Protein AF-A0A8C4VZ67-F1 (afdb_monomer)

Sequence (320 aa):
MPLKQSYLCQMRETVAPNGGLTMVYVLFTTSDLYNWKQQNPLFSEDPTPLTAVFETLITAHNPTWGDMRILLNTLLTAEERRLVLSRAHEWLAESVADPAEVAARLPESPPDWPHDEAGRILHGRYATAIVQGMKHCIRKTPNWAKLYNIRQEKNENPAAFYERLCNTCRRYIDLDPEDSNGKRVLILLFIGQSYEDIRKKLQKLEGASGKNIEELLEIAMKVYDRRDDEERKKGARVLAMALREGYEERGAKTKGWPGPPGKGRGPRLGRNQCAICKEEGHWKNECPRRRAMGEEHKYRTPPLPVLYNSAGPSGEGSSL

Secondary structure (DSSP, 8-state):
--------SEEEEEE-TTS-EEEEEEPPPHHHHHHHHHHS--TTT-SHHHHHHHHHHHHHH---HHHHHHHHHHHS-HHHHHHHHHHHHHHHHTT---HHHHHHHS-SSPP---SSHHHHHHHHHHHHHHHHHHHTT------HHHHHT----TT--HHHHHHHHHHHHHHHSS--TTSHHHHHHHHHHHHHHS-HHHHHHHHTSTTGGGS-HHHHHHHHHHHHHHHHHHHHHHHHHHHHHHHHHHHHHHHTT-S-PPPPS----PPPPPTTB-TTT--BSS-GGG-GGGGGGSSTTS--PPPPPPP-------------

Organism: NCBI:txid1825980

pLDDT: mean 78.48, std 19.81, range [28.91, 98.25]

Radius of gyration: 44.84 Å; Cα contacts (8 Å, |Δi|>4): 281; chains: 1; bounding box: 78×75×136 Å

Mean predicted aligned error: 18.86 Å

Solvent-accessible surface area (backbone atoms only — not comparable to full-atom values): 19443 Å² total; per-residue (Å²): 132,85,78,82,80,77,82,67,39,27,62,39,84,40,78,38,100,86,74,45,82,37,79,43,74,50,72,82,51,70,65,57,56,51,48,57,45,70,77,39,73,57,56,90,81,45,43,61,65,62,45,51,50,52,54,50,45,45,76,75,39,57,36,33,65,52,32,53,50,51,49,43,65,70,64,36,54,74,67,56,40,52,46,22,53,54,30,18,49,52,63,42,51,76,80,39,87,50,66,69,58,45,44,70,52,59,59,91,60,92,75,92,68,56,99,49,73,71,22,50,53,53,24,47,50,32,52,48,37,47,52,49,1,44,68,59,50,76,62,66,70,58,44,59,65,68,61,72,68,53,63,41,50,92,89,52,53,57,66,62,46,49,50,51,53,46,53,43,31,64,73,35,32,88,44,55,62,86,41,77,66,28,39,50,53,50,45,50,45,48,43,72,29,36,36,71,70,43,20,57,55,45,71,68,41,86,64,49,81,76,53,60,66,68,64,51,46,55,54,35,40,57,49,51,52,55,48,54,52,52,51,50,52,49,51,52,50,53,52,52,47,53,52,50,50,56,47,46,63,61,55,76,73,53,92,72,78,85,70,83,93,82,78,76,86,68,84,82,73,56,100,53,33,12,84,78,83,61,49,72,85,48,49,58,92,70,42,86,72,60,70,76,76,70,71,84,83,80,80,78,84,79,84,82,84,89,81,86,82,91,82,88,85,88,85,84,90,84,91,134

Nearest PDB structures (foldseek):
  6hww-assembly1_A  TM=6.510E-01  e=1.170E-15  Murine leukemia virus
  6hwx-assembly1_A  TM=5.210E-01  e=2.717E-16  Murine leukemia virus
  3bp9-assembly3_N  TM=8.778E-01  e=5.843E-08  Murine leukemia virus
  6gza-assembly1_A  TM=9.461E-01  e=5.451E-06  Murine leukemia virus
  6gza-assembly1_B  TM=9.418E-01  e=1.131E-05  Murine leukemia virus

Foldseek 3Di:
DDDPPPQAFFWDWDQDPVRDTDTDGDDDDPVNLVVLQVVDDACLQPVPSLLVVLVVCCVPTLIAPNHVVCSLPRNHDPVLSVQLLVQLLVVCVVPDVDSVVSCQLAPPDDDPADPDPRSSVSSSSNSVSSSSSSVRSPPLPQPVVQLLPQAADLLHQLVNSLVVSQVSCVNRNPDHCPDPVVQLVSQVSSLVRYDDQLVVQLVPDVCSSVDGVVVSSVSSNVSSVVVVVVVVVVVVVVVVVVVVVVVVVVVVPDPDDDDDPDDDDPDDQPPAAEPPPRDGDDYVVPDPCNVVPPPPPPDDDDDDDDDDDDDDDDDDDDDD

Structure (mmCIF, N/CA/C/O backbone):
data_AF-A0A8C4VZ67-F1
#
_entry.id   AF-A0A8C4VZ67-F1
#
loop_
_atom_site.group_PDB
_atom_site.id
_atom_site.type_symbol
_atom_site.label_atom_id
_atom_site.label_alt_id
_atom_site.label_comp_id
_atom_site.label_asym_id
_atom_site.label_entity_id
_atom_site.label_seq_id
_atom_site.pdbx_PDB_ins_code
_atom_site.Cartn_x
_atom_site.Cartn_y
_atom_site.Cartn_z
_atom_site.occupancy
_atom_site.B_iso_or_equiv
_atom_site.auth_seq_id
_atom_site.auth_comp_id
_atom_site.auth_asym_id
_atom_site.auth_atom_id
_atom_site.pdbx_PDB_model_num
ATOM 1 N N . MET A 1 1 ? 3.638 -8.681 -49.106 1.00 35.44 1 MET A N 1
ATOM 2 C CA . MET A 1 1 ? 4.575 -8.093 -48.126 1.00 35.44 1 MET A CA 1
ATOM 3 C C . MET A 1 1 ? 4.725 -9.082 -46.985 1.00 35.44 1 MET A C 1
ATOM 5 O O . MET A 1 1 ? 3.696 -9.445 -46.427 1.00 35.44 1 MET A O 1
ATOM 9 N N . PRO A 1 2 ? 5.926 -9.601 -46.690 1.00 31.53 2 PRO A N 1
ATOM 10 C CA . PRO A 1 2 ? 6.087 -10.518 -45.572 1.00 31.53 2 PRO A CA 1
ATOM 11 C C . PRO A 1 2 ? 5.932 -9.735 -44.264 1.00 31.53 2 PRO A C 1
ATOM 13 O O . PRO A 1 2 ? 6.550 -8.686 -44.083 1.00 31.53 2 PRO A O 1
ATOM 16 N N . LEU A 1 3 ? 5.061 -10.228 -43.383 1.00 28.91 3 LEU A N 1
ATOM 17 C CA . LEU A 1 3 ? 4.931 -9.758 -42.007 1.00 28.91 3 LEU A CA 1
ATOM 18 C C . LEU A 1 3 ? 6.317 -9.842 -41.356 1.00 28.91 3 LEU A C 1
ATOM 20 O O . LEU A 1 3 ? 6.872 -10.934 -41.246 1.00 28.91 3 LEU A O 1
ATOM 24 N N . LYS A 1 4 ? 6.892 -8.700 -40.953 1.00 33.31 4 LYS A N 1
ATOM 25 C CA . LYS A 1 4 ? 8.058 -8.682 -40.062 1.00 33.31 4 LYS A CA 1
ATOM 26 C C . LYS A 1 4 ? 7.641 -9.412 -38.789 1.00 33.31 4 LYS A C 1
ATOM 28 O O . LYS A 1 4 ? 6.839 -8.899 -38.015 1.00 33.31 4 LYS A O 1
ATOM 33 N N . GLN A 1 5 ? 8.132 -10.631 -38.631 1.00 35.09 5 GLN A N 1
ATOM 34 C CA . GLN A 1 5 ? 7.889 -11.464 -37.469 1.00 35.09 5 GLN A CA 1
ATOM 35 C C . GLN A 1 5 ? 8.600 -10.794 -36.291 1.00 35.09 5 GLN A C 1
ATOM 37 O O . GLN A 1 5 ? 9.820 -10.830 -36.183 1.00 35.09 5 GLN A O 1
ATOM 42 N N . SER A 1 6 ? 7.844 -10.065 -35.476 1.00 39.69 6 SER A N 1
ATOM 43 C CA . SER A 1 6 ? 8.340 -9.463 -34.243 1.00 39.69 6 SER A CA 1
ATOM 44 C C . SER A 1 6 ? 8.673 -10.587 -33.268 1.00 39.69 6 SER A C 1
ATOM 46 O O . SER A 1 6 ? 7.779 -11.306 -32.824 1.00 39.69 6 SER A O 1
ATOM 48 N N . TYR A 1 7 ? 9.960 -10.763 -32.985 1.00 38.38 7 TYR A N 1
ATOM 49 C CA . TYR A 1 7 ? 10.475 -11.750 -32.042 1.00 38.38 7 TYR A CA 1
ATOM 50 C C . TYR A 1 7 ? 10.215 -11.245 -30.604 1.00 38.38 7 TYR A C 1
ATOM 52 O O . TYR A 1 7 ? 10.596 -10.134 -30.249 1.00 38.38 7 TYR A O 1
ATOM 60 N N . LEU A 1 8 ? 9.486 -12.026 -29.799 1.00 50.53 8 LEU A N 1
ATOM 61 C CA . LEU A 1 8 ? 8.840 -11.652 -28.523 1.00 50.53 8 LEU A CA 1
ATOM 62 C C . LEU A 1 8 ? 9.273 -12.538 -27.316 1.00 50.53 8 LEU A C 1
ATOM 64 O O . LEU A 1 8 ? 8.422 -13.309 -26.881 1.00 50.53 8 LEU A O 1
ATOM 68 N N . CYS A 1 9 ? 10.543 -12.629 -26.874 1.00 51.31 9 CYS A N 1
ATOM 69 C CA . CYS A 1 9 ? 10.930 -13.495 -25.728 1.00 51.31 9 CYS A CA 1
ATOM 70 C C . CYS A 1 9 ? 12.399 -13.532 -25.232 1.00 51.31 9 CYS A C 1
ATOM 72 O O . CYS A 1 9 ? 13.321 -13.195 -25.971 1.00 51.31 9 CYS A O 1
ATOM 74 N N . GLN A 1 10 ? 12.564 -14.069 -24.000 1.00 53.75 10 GLN A N 1
ATOM 75 C CA . GLN A 1 10 ? 13.756 -14.472 -23.238 1.00 53.75 10 GLN A CA 1
ATOM 76 C C . GLN A 1 10 ? 14.865 -15.047 -24.112 1.00 53.75 10 GLN A C 1
ATOM 78 O O . GLN A 1 10 ? 14.668 -16.054 -24.795 1.00 53.75 10 GLN A O 1
ATOM 83 N N . MET A 1 11 ? 16.064 -14.489 -23.983 1.00 57.78 11 MET A N 1
ATOM 84 C CA . MET A 1 11 ? 17.269 -15.064 -24.565 1.00 57.78 11 MET A CA 1
ATOM 85 C C . MET A 1 11 ? 17.938 -16.014 -23.564 1.00 57.78 11 MET A C 1
ATOM 87 O O . MET A 1 11 ? 18.263 -15.615 -22.449 1.00 57.78 11 MET A O 1
ATOM 91 N N . ARG A 1 12 ? 18.179 -17.265 -23.965 1.00 62.66 12 ARG A N 1
ATOM 92 C CA . ARG A 1 12 ? 18.964 -18.252 -23.208 1.00 62.66 12 ARG A CA 1
ATOM 93 C C . ARG A 1 12 ? 20.186 -18.679 -24.003 1.00 62.66 12 ARG A C 1
ATOM 95 O O . ARG A 1 12 ? 20.072 -18.959 -25.190 1.00 62.66 12 ARG A O 1
ATOM 102 N N . GLU A 1 13 ? 21.333 -18.789 -23.347 1.00 66.69 13 GLU A N 1
ATOM 103 C CA . GLU A 1 13 ? 22.516 -19.400 -23.955 1.00 66.69 13 GLU A CA 1
ATOM 104 C C . GLU A 1 13 ? 22.338 -20.917 -24.058 1.00 66.69 13 GLU A C 1
ATOM 106 O O . GLU A 1 13 ? 21.946 -21.590 -23.103 1.00 66.69 13 GLU A O 1
ATOM 111 N N . THR A 1 14 ? 22.619 -21.460 -25.236 1.00 64.88 14 THR A N 1
ATOM 112 C CA . THR A 1 14 ? 22.622 -22.897 -25.515 1.00 64.88 14 THR A CA 1
ATOM 113 C C . THR A 1 14 ? 23.864 -23.256 -26.322 1.00 64.88 14 THR A C 1
ATOM 115 O O . THR A 1 14 ? 24.470 -22.394 -26.956 1.00 64.88 14 THR A O 1
ATOM 118 N N . VAL A 1 15 ? 24.260 -24.526 -26.316 1.00 66.81 15 VAL A N 1
ATOM 119 C CA . VAL A 1 15 ? 25.391 -24.992 -27.126 1.00 66.81 15 VAL A CA 1
ATOM 120 C C . VAL A 1 15 ? 24.881 -25.363 -28.516 1.00 66.81 15 VAL A C 1
ATOM 122 O O . VAL A 1 15 ? 24.054 -26.262 -28.666 1.00 66.81 15 VAL A O 1
ATOM 125 N N . ALA A 1 16 ? 25.369 -24.665 -29.537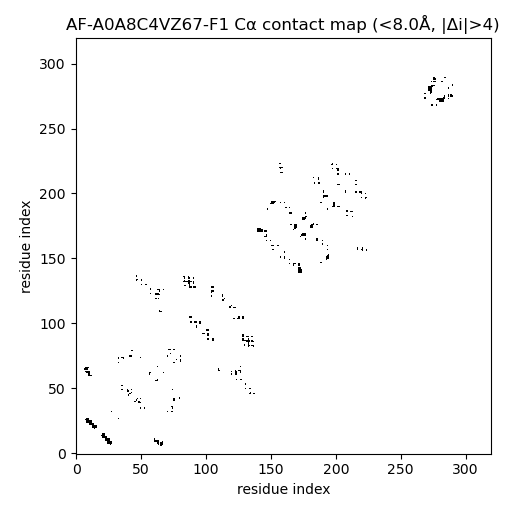 1.00 71.50 16 ALA A N 1
ATOM 126 C CA . ALA A 1 16 ? 25.100 -24.980 -30.930 1.00 71.50 16 ALA A CA 1
ATOM 127 C C . ALA A 1 16 ? 25.791 -26.296 -31.343 1.00 71.50 16 ALA A C 1
ATOM 129 O O . ALA A 1 16 ? 26.788 -26.695 -30.738 1.00 71.50 16 ALA A O 1
ATOM 130 N N . PRO A 1 17 ? 25.333 -26.956 -32.424 1.00 70.94 17 PRO A N 1
ATOM 131 C CA . PRO A 1 17 ? 25.917 -28.217 -32.897 1.00 70.94 17 PRO A CA 1
ATOM 132 C C . PRO A 1 17 ? 27.415 -28.151 -33.239 1.00 70.94 17 PRO A C 1
ATOM 134 O O . PRO A 1 17 ? 28.082 -29.178 -33.287 1.00 70.94 17 PRO A O 1
ATOM 137 N N . ASN A 1 18 ? 27.952 -26.952 -33.474 1.00 76.88 18 ASN A N 1
ATOM 138 C CA . ASN A 1 18 ? 29.371 -26.702 -33.733 1.00 76.88 18 ASN A CA 1
ATOM 139 C C . ASN A 1 18 ? 30.202 -26.453 -32.455 1.00 76.88 18 ASN A C 1
ATOM 141 O O . ASN A 1 18 ? 31.376 -26.110 -32.560 1.00 76.88 18 ASN A O 1
ATOM 145 N N . GLY A 1 19 ? 29.604 -26.579 -31.265 1.00 68.25 19 GLY A N 1
ATOM 146 C CA . GLY A 1 19 ? 30.252 -26.321 -29.976 1.00 68.25 19 GLY A CA 1
ATOM 147 C C . GLY A 1 19 ? 30.337 -24.843 -29.580 1.00 68.25 19 GLY A C 1
ATOM 148 O O . GLY A 1 19 ? 30.841 -24.540 -28.502 1.00 68.25 19 GLY A O 1
ATOM 149 N N . GLY A 1 20 ? 29.843 -23.919 -30.413 1.00 70.19 20 GLY A N 1
ATOM 150 C CA . GLY A 1 20 ? 29.738 -22.499 -30.070 1.00 70.19 20 GLY A CA 1
ATOM 151 C C . GLY A 1 20 ? 28.517 -22.210 -29.196 1.00 70.19 20 GLY A C 1
ATOM 152 O O . GLY A 1 20 ? 27.509 -22.908 -29.277 1.00 70.19 20 GLY A O 1
ATOM 153 N N . LEU A 1 21 ? 28.575 -21.165 -28.372 1.00 69.62 21 LEU A N 1
ATOM 154 C CA . LEU A 1 21 ? 27.393 -20.680 -27.658 1.00 69.62 21 LEU A CA 1
ATOM 155 C C . LEU A 1 21 ? 26.464 -19.955 -28.643 1.00 69.62 21 LEU A C 1
ATOM 157 O O . LEU A 1 21 ? 26.909 -19.121 -29.432 1.00 69.62 21 LEU A O 1
ATOM 161 N N . THR A 1 22 ? 25.174 -20.280 -28.615 1.00 64.31 22 THR A N 1
ATOM 162 C CA . THR A 1 22 ? 24.130 -19.629 -29.409 1.00 64.31 22 THR A CA 1
ATOM 163 C C . THR A 1 22 ? 22.936 -19.271 -28.540 1.00 64.31 22 THR A C 1
ATOM 165 O O . THR A 1 22 ? 22.580 -20.000 -27.612 1.00 64.31 22 THR A O 1
ATOM 168 N N . MET A 1 23 ? 22.306 -18.142 -28.847 1.00 64.94 23 MET A N 1
ATOM 169 C CA . MET A 1 23 ? 21.144 -17.667 -28.110 1.00 64.94 23 MET A CA 1
ATOM 170 C C . MET A 1 23 ? 19.884 -18.321 -28.667 1.00 64.94 23 MET A C 1
ATOM 172 O O . MET A 1 23 ? 19.585 -18.204 -29.855 1.00 64.94 23 MET A O 1
ATOM 176 N N . VAL A 1 24 ? 19.126 -18.980 -27.798 1.00 64.81 24 VAL A N 1
ATOM 177 C CA . VAL A 1 24 ? 17.812 -19.536 -28.111 1.00 64.81 24 VAL A CA 1
ATOM 178 C C . VAL A 1 24 ? 16.758 -18.785 -27.330 1.00 64.81 24 VAL A C 1
ATOM 180 O O . VAL A 1 24 ? 16.907 -18.442 -26.161 1.00 64.81 24 VAL A O 1
ATOM 183 N N . TYR A 1 25 ? 15.668 -18.539 -28.023 1.00 65.62 25 TYR A N 1
ATOM 184 C CA . TYR A 1 25 ? 14.530 -17.807 -27.534 1.00 65.62 25 TYR A CA 1
ATOM 185 C C . TYR A 1 25 ? 13.525 -18.748 -26.842 1.00 65.62 25 TYR A C 1
ATOM 187 O O . TYR A 1 25 ? 13.138 -19.756 -27.438 1.00 65.62 25 TYR A O 1
ATOM 195 N N . VAL A 1 26 ? 13.077 -18.437 -25.616 1.00 65.62 26 VAL A N 1
ATOM 196 C CA . VAL A 1 26 ? 12.130 -19.290 -24.852 1.00 65.62 26 VAL A CA 1
ATOM 197 C C . VAL A 1 26 ? 10.978 -18.494 -24.241 1.00 65.62 26 VAL A C 1
ATOM 199 O O . VAL A 1 26 ? 11.204 -17.710 -23.328 1.00 65.62 26 VAL A O 1
ATOM 202 N N . LEU A 1 27 ? 9.745 -18.765 -24.693 1.00 63.41 27 LEU A N 1
ATOM 203 C CA . LEU A 1 27 ? 8.485 -18.143 -24.240 1.00 63.41 27 LEU A CA 1
ATOM 204 C C . LEU A 1 27 ? 8.182 -18.325 -22.747 1.00 63.41 27 LEU A C 1
ATOM 206 O O . LEU A 1 27 ? 8.285 -19.435 -22.229 1.00 63.41 27 LEU A O 1
ATOM 210 N N . PHE A 1 28 ? 7.729 -17.251 -22.077 1.00 72.75 28 PHE A N 1
ATOM 211 C CA . PHE A 1 28 ? 6.951 -17.395 -20.843 1.00 72.75 28 PHE A CA 1
ATOM 212 C C . PHE A 1 28 ? 5.733 -18.258 -21.146 1.00 72.75 28 PHE A C 1
ATOM 214 O O . PHE A 1 28 ? 5.039 -18.026 -22.144 1.00 72.75 28 PHE A O 1
ATOM 221 N N . THR A 1 29 ? 5.443 -19.235 -20.292 1.00 79.50 29 THR A N 1
ATOM 222 C CA . THR A 1 29 ? 4.211 -19.991 -20.480 1.00 79.50 29 THR A CA 1
ATOM 223 C C . THR A 1 29 ? 3.023 -19.104 -20.117 1.00 79.50 29 THR A C 1
ATOM 225 O O . THR A 1 29 ? 3.089 -18.257 -19.223 1.00 79.50 29 THR A O 1
ATOM 228 N N . THR A 1 30 ? 1.902 -19.288 -20.813 1.00 81.25 30 THR A N 1
ATOM 229 C CA . THR A 1 30 ? 0.657 -18.592 -20.466 1.00 81.25 30 THR A CA 1
ATOM 230 C C . THR A 1 30 ? 0.237 -18.915 -19.032 1.00 81.25 30 THR A C 1
ATOM 232 O O . THR A 1 30 ? -0.240 -18.034 -18.322 1.00 81.25 30 THR A O 1
ATOM 235 N N . SER A 1 31 ? 0.487 -20.145 -18.578 1.00 85.62 31 SER A N 1
ATOM 236 C CA . SER A 1 31 ? 0.270 -20.573 -17.198 1.00 85.62 31 SER A CA 1
ATOM 237 C C . SER A 1 31 ? 1.059 -19.735 -16.194 1.00 85.62 31 SER A C 1
ATOM 239 O O . SER A 1 31 ? 0.458 -19.266 -15.233 1.00 85.62 31 SER A O 1
ATOM 241 N N . ASP A 1 32 ? 2.351 -19.479 -16.424 1.00 85.31 32 ASP A N 1
ATOM 242 C CA . ASP A 1 32 ? 3.170 -18.654 -15.521 1.00 85.31 32 ASP A CA 1
ATOM 243 C C . ASP A 1 32 ? 2.593 -17.243 -15.382 1.00 85.31 32 ASP A C 1
ATOM 245 O O . ASP A 1 32 ? 2.384 -16.757 -14.270 1.00 85.31 32 ASP A O 1
ATOM 249 N N . LEU A 1 33 ? 2.241 -16.615 -16.510 1.00 86.31 33 LEU A N 1
ATOM 250 C CA . LEU A 1 33 ? 1.678 -15.263 -16.525 1.00 86.31 33 LEU A CA 1
ATOM 251 C C . LEU A 1 33 ? 0.348 -15.178 -15.762 1.00 86.31 33 LEU A C 1
ATOM 253 O O . LEU A 1 33 ? 0.131 -14.244 -14.987 1.00 86.31 33 LEU A O 1
ATOM 257 N N . TYR A 1 34 ? -0.544 -16.153 -15.958 1.00 85.12 34 TYR A N 1
ATOM 258 C CA . TYR A 1 34 ? -1.816 -16.204 -15.235 1.00 85.12 34 TYR A CA 1
ATOM 259 C C . TYR A 1 34 ? -1.628 -16.528 -13.751 1.00 85.12 34 TYR A C 1
ATOM 261 O O . TYR A 1 34 ? -2.313 -15.933 -12.917 1.00 85.12 34 TYR A O 1
ATOM 269 N N . ASN A 1 35 ? -0.687 -17.410 -13.409 1.00 88.50 35 ASN A N 1
ATOM 270 C CA . ASN A 1 35 ? -0.375 -17.758 -12.026 1.00 88.50 35 ASN A CA 1
ATOM 271 C C . ASN A 1 35 ? 0.155 -16.544 -11.261 1.00 88.50 35 ASN A C 1
ATOM 273 O O . ASN A 1 35 ? -0.369 -16.226 -10.194 1.00 88.50 35 ASN A O 1
ATOM 277 N N . TRP A 1 36 ? 1.120 -15.810 -11.822 1.00 88.31 36 TRP A N 1
ATOM 278 C CA . TRP A 1 36 ? 1.628 -14.585 -11.198 1.00 88.31 36 TRP A CA 1
ATOM 279 C C . TRP A 1 36 ? 0.539 -13.527 -11.049 1.00 88.31 36 TRP A C 1
ATOM 281 O O . TRP A 1 36 ? 0.485 -12.855 -10.023 1.00 88.31 36 TRP A O 1
ATOM 291 N N . LYS A 1 37 ? -0.373 -13.396 -12.016 1.00 87.94 37 LYS A N 1
ATOM 292 C CA . LYS A 1 37 ? -1.494 -12.457 -11.892 1.00 87.94 37 LYS A CA 1
ATOM 293 C C . LYS A 1 37 ? -2.466 -12.831 -10.769 1.00 87.94 37 LYS A C 1
ATOM 295 O O . LYS A 1 37 ? -2.952 -11.949 -10.079 1.00 87.94 37 LYS A O 1
ATOM 300 N N . GLN A 1 38 ? -2.769 -14.117 -10.609 1.00 88.06 38 GLN A N 1
ATOM 301 C CA . GLN A 1 38 ? -3.739 -14.613 -9.623 1.00 88.06 38 GLN A CA 1
ATOM 302 C C . GLN A 1 38 ? -3.174 -14.658 -8.195 1.00 88.06 38 GLN A C 1
ATOM 304 O O . GLN A 1 38 ? -3.922 -14.504 -7.235 1.00 88.06 38 GLN A O 1
ATOM 309 N N . GLN A 1 39 ? -1.867 -14.886 -8.041 1.00 89.25 39 GLN A N 1
ATOM 310 C CA . GLN A 1 39 ? -1.214 -15.016 -6.731 1.00 89.25 39 GLN A CA 1
ATOM 311 C C . GLN A 1 39 ? -0.884 -13.677 -6.064 1.00 89.25 39 GLN A C 1
ATOM 313 O O . GLN A 1 39 ? -0.589 -13.652 -4.870 1.00 89.25 39 GLN A O 1
ATOM 318 N N . ASN A 1 40 ? -0.916 -12.575 -6.813 1.00 88.38 40 ASN A N 1
ATOM 319 C CA . ASN A 1 40 ? -0.571 -11.251 -6.313 1.00 88.38 40 ASN A CA 1
ATOM 320 C C . ASN A 1 40 ? -1.822 -10.362 -6.202 1.00 88.38 40 ASN A C 1
ATOM 322 O O . ASN A 1 40 ? -2.738 -10.497 -7.016 1.00 88.38 40 ASN A O 1
ATOM 326 N N . PRO A 1 41 ? -1.877 -9.439 -5.222 1.00 86.69 41 PRO A N 1
ATOM 327 C CA . PRO A 1 41 ? -2.913 -8.412 -5.191 1.00 86.69 41 PRO A CA 1
ATOM 328 C C . PRO A 1 41 ? -2.807 -7.496 -6.419 1.00 86.69 41 PRO A C 1
ATOM 330 O O . PRO A 1 41 ? -1.808 -7.503 -7.146 1.00 86.69 41 PRO A O 1
ATOM 333 N N . LEU A 1 42 ? -3.833 -6.670 -6.638 1.00 85.81 42 LEU A N 1
ATOM 334 C CA . LEU A 1 42 ? -3.768 -5.630 -7.664 1.00 85.81 42 LEU A CA 1
ATOM 335 C C . LEU A 1 42 ? -2.582 -4.697 -7.382 1.00 85.81 42 LEU A C 1
ATOM 337 O O . LEU A 1 42 ? -2.350 -4.306 -6.236 1.00 85.81 42 LEU A O 1
ATOM 341 N N . PHE A 1 43 ? -1.855 -4.302 -8.429 1.00 87.56 43 PHE A N 1
ATOM 342 C CA . PHE A 1 43 ? -0.663 -3.458 -8.292 1.00 87.56 43 PHE A CA 1
ATOM 343 C C . PHE A 1 43 ? -0.975 -2.113 -7.617 1.00 87.56 43 PHE A C 1
ATOM 345 O O . PHE A 1 43 ? -0.181 -1.592 -6.840 1.00 87.56 43 PHE A O 1
ATOM 352 N N . SER A 1 44 ? -2.159 -1.566 -7.883 1.00 82.81 44 SER A N 1
ATOM 353 C CA . SER A 1 44 ? -2.694 -0.358 -7.250 1.00 82.81 44 SER A CA 1
ATOM 354 C C . SER A 1 44 ? -2.998 -0.501 -5.753 1.00 82.81 44 SER A C 1
ATOM 356 O O . SER A 1 44 ? -3.047 0.513 -5.054 1.00 82.81 44 SER A O 1
ATOM 358 N N . GLU A 1 45 ? -3.201 -1.719 -5.242 1.00 79.69 45 GLU A N 1
ATOM 359 C CA . GLU A 1 45 ? -3.373 -1.972 -3.807 1.00 79.69 45 GLU A CA 1
ATOM 360 C C . GLU A 1 45 ? -2.036 -2.149 -3.092 1.00 79.69 45 GLU A C 1
ATOM 362 O O . GLU A 1 45 ? -1.838 -1.582 -2.014 1.00 79.69 45 GLU A O 1
ATOM 367 N N . ASP A 1 46 ? -1.139 -2.937 -3.683 1.00 81.25 46 ASP A N 1
ATOM 368 C CA . ASP A 1 46 ? 0.222 -3.139 -3.198 1.00 81.25 46 ASP A CA 1
ATOM 369 C C . ASP A 1 46 ? 1.162 -3.427 -4.383 1.00 81.25 46 ASP A C 1
ATOM 371 O O . ASP A 1 46 ? 1.104 -4.513 -4.968 1.00 81.25 46 ASP A O 1
ATOM 375 N N . PRO A 1 47 ? 2.047 -2.484 -4.754 1.00 88.50 47 PRO A N 1
ATOM 376 C CA . PRO A 1 47 ? 2.959 -2.681 -5.874 1.00 88.50 47 PRO A CA 1
ATOM 377 C C . PRO A 1 47 ? 4.111 -3.637 -5.538 1.00 88.50 47 PRO A C 1
ATOM 379 O O . PRO A 1 47 ? 4.788 -4.121 -6.450 1.00 88.50 47 PRO A O 1
ATOM 382 N N . THR A 1 48 ? 4.360 -3.916 -4.254 1.00 88.44 48 THR A N 1
ATOM 383 C CA . THR A 1 48 ? 5.557 -4.625 -3.774 1.00 88.44 48 THR A CA 1
ATOM 384 C C . THR A 1 48 ? 5.680 -6.043 -4.343 1.00 88.44 48 THR A C 1
ATOM 386 O O . THR A 1 48 ? 6.733 -6.350 -4.907 1.00 88.44 48 THR A O 1
ATOM 389 N N . PRO A 1 49 ? 4.642 -6.904 -4.280 1.00 91.12 49 PRO A N 1
ATOM 390 C CA . PRO A 1 49 ? 4.764 -8.295 -4.717 1.00 91.12 49 PRO A CA 1
ATOM 391 C C . PRO A 1 49 ? 5.043 -8.418 -6.219 1.00 91.12 49 PRO A C 1
ATOM 393 O O . PRO A 1 49 ? 5.968 -9.116 -6.631 1.00 91.12 49 PRO A O 1
ATOM 396 N N . LEU A 1 50 ? 4.310 -7.666 -7.049 1.00 92.50 50 LEU A N 1
ATOM 397 C CA . LEU A 1 50 ? 4.535 -7.660 -8.496 1.00 92.50 50 LEU A CA 1
ATOM 398 C C . LEU A 1 50 ? 5.872 -7.013 -8.872 1.00 92.50 50 LEU A C 1
ATOM 400 O O . LEU A 1 50 ? 6.523 -7.484 -9.798 1.00 92.50 50 LEU A O 1
ATOM 404 N N . THR A 1 51 ? 6.330 -5.989 -8.147 1.00 94.00 51 THR A N 1
ATOM 405 C CA . THR A 1 51 ? 7.671 -5.420 -8.370 1.00 94.00 51 THR A CA 1
ATOM 406 C C . THR A 1 51 ? 8.760 -6.468 -8.126 1.00 94.00 51 THR A C 1
ATOM 408 O O . THR A 1 51 ? 9.648 -6.619 -8.964 1.00 94.00 51 THR A O 1
ATOM 411 N N . ALA A 1 52 ? 8.649 -7.259 -7.053 1.00 92.06 52 ALA A N 1
ATOM 412 C CA . ALA A 1 52 ? 9.598 -8.332 -6.749 1.00 92.06 52 ALA A CA 1
ATOM 413 C C . ALA A 1 52 ? 9.611 -9.443 -7.820 1.00 92.06 52 ALA A C 1
ATOM 415 O O . ALA A 1 52 ? 10.673 -9.981 -8.150 1.00 92.06 52 ALA A O 1
ATOM 416 N N . VAL A 1 53 ? 8.451 -9.760 -8.416 1.00 91.81 53 VAL A N 1
ATOM 417 C CA . VAL A 1 53 ? 8.375 -10.673 -9.572 1.00 91.81 53 VAL A CA 1
ATOM 418 C C . VAL A 1 53 ? 9.188 -10.115 -10.740 1.00 91.81 53 VAL A C 1
ATOM 420 O O . VAL A 1 53 ? 10.041 -10.820 -11.274 1.00 91.81 53 VAL A O 1
ATOM 423 N N . PHE A 1 54 ? 8.989 -8.847 -11.110 1.00 93.38 54 PHE A N 1
ATOM 424 C CA . PHE A 1 54 ? 9.745 -8.222 -12.201 1.00 93.38 54 PHE A CA 1
ATOM 425 C C . PHE A 1 54 ? 11.256 -8.201 -11.921 1.00 93.38 54 PHE A C 1
ATOM 427 O O . PHE A 1 54 ? 12.038 -8.538 -12.807 1.00 93.38 54 PHE A O 1
ATOM 434 N N . GLU A 1 55 ? 11.683 -7.877 -10.700 1.00 93.00 55 GLU A N 1
ATOM 435 C CA . GLU A 1 55 ? 13.102 -7.907 -10.305 1.00 93.00 55 GLU A CA 1
ATOM 436 C C . GLU A 1 55 ? 13.727 -9.300 -10.441 1.00 93.00 55 GLU A C 1
ATOM 438 O O . GLU A 1 55 ? 14.839 -9.447 -10.964 1.00 93.00 55 GLU A O 1
ATOM 443 N N . THR A 1 56 ? 12.991 -10.332 -10.021 1.00 89.56 56 THR A N 1
ATOM 444 C CA . THR A 1 56 ? 13.421 -11.730 -10.150 1.00 89.56 56 THR A CA 1
ATOM 445 C C . THR A 1 56 ? 13.573 -12.112 -11.620 1.00 89.56 56 THR A C 1
ATOM 447 O O . THR A 1 56 ? 14.584 -12.697 -12.006 1.00 89.56 56 THR A O 1
ATOM 450 N N . LEU A 1 57 ? 12.606 -11.732 -12.460 1.00 86.06 57 LEU A N 1
ATOM 451 C CA . LEU A 1 57 ? 12.627 -12.018 -13.895 1.00 86.06 57 LEU A CA 1
ATOM 452 C C . LEU A 1 57 ? 13.783 -11.323 -14.614 1.00 86.06 57 LEU A C 1
ATOM 454 O O . LEU A 1 57 ? 14.422 -11.935 -15.469 1.00 86.06 57 LEU A O 1
ATOM 458 N N . ILE A 1 58 ? 14.084 -10.075 -14.252 1.00 87.62 58 ILE A N 1
ATOM 459 C CA . ILE A 1 58 ? 15.225 -9.341 -14.811 1.00 87.62 58 ILE A CA 1
ATOM 460 C C . ILE A 1 58 ? 16.528 -10.061 -14.494 1.00 87.62 58 ILE A C 1
ATOM 462 O O . ILE A 1 58 ? 17.321 -10.321 -15.398 1.00 87.62 58 ILE A O 1
ATOM 466 N N . THR A 1 59 ? 16.708 -10.425 -13.227 1.00 83.94 59 THR A N 1
ATOM 467 C CA . THR A 1 59 ? 17.932 -11.070 -12.743 1.00 83.94 59 THR A CA 1
ATOM 468 C C . THR A 1 59 ? 18.121 -12.461 -13.349 1.00 83.94 59 THR A C 1
ATOM 470 O O . THR A 1 59 ? 19.232 -12.827 -13.718 1.00 83.94 59 THR A O 1
ATOM 473 N N . ALA A 1 60 ? 17.044 -13.241 -13.469 1.00 81.31 60 ALA A N 1
ATOM 474 C CA . ALA A 1 60 ? 17.120 -14.634 -13.901 1.00 81.31 60 ALA A CA 1
ATOM 475 C C . ALA A 1 60 ? 17.127 -14.819 -15.427 1.00 81.31 60 ALA A C 1
ATOM 477 O O . ALA A 1 60 ? 17.639 -15.828 -15.914 1.00 81.31 60 ALA A O 1
ATOM 478 N N . HIS A 1 61 ? 16.517 -13.900 -16.184 1.00 78.94 61 HIS A N 1
ATOM 479 C CA . HIS A 1 61 ? 16.172 -14.161 -17.588 1.00 78.94 61 HIS A CA 1
ATOM 480 C C . HIS A 1 61 ? 16.529 -13.044 -18.571 1.00 78.94 61 HIS A C 1
ATOM 482 O O . HIS A 1 61 ? 16.312 -13.240 -19.765 1.00 78.94 61 HIS A O 1
ATOM 488 N N . ASN A 1 62 ? 17.056 -11.903 -18.105 1.00 81.31 62 ASN A N 1
ATOM 489 C CA . ASN A 1 62 ? 17.418 -10.746 -18.935 1.00 81.31 62 ASN A CA 1
ATOM 490 C C . ASN A 1 62 ? 16.386 -10.463 -20.057 1.00 81.31 62 ASN A C 1
ATOM 492 O O . ASN A 1 62 ? 16.699 -10.588 -21.249 1.00 81.31 62 ASN A O 1
ATOM 496 N N . PRO A 1 63 ? 15.131 -10.159 -19.677 1.00 86.88 63 PRO A N 1
ATOM 497 C CA . PRO A 1 63 ? 14.004 -10.077 -20.591 1.00 86.88 63 PRO A CA 1
ATOM 498 C C . PRO A 1 63 ? 14.226 -8.995 -21.647 1.00 86.88 63 PRO A C 1
ATOM 500 O O . PRO A 1 63 ? 14.752 -7.916 -21.367 1.00 86.88 63 PRO A O 1
ATOM 503 N N . THR A 1 64 ? 13.779 -9.273 -22.867 1.00 89.12 64 THR A N 1
ATOM 504 C CA . THR A 1 64 ? 13.791 -8.303 -23.961 1.00 89.12 64 THR A CA 1
ATOM 505 C C . THR A 1 64 ? 12.775 -7.180 -23.719 1.00 89.12 64 THR A C 1
ATOM 507 O O . THR A 1 64 ? 11.957 -7.203 -22.799 1.00 89.12 64 THR A O 1
ATOM 510 N N . TRP A 1 65 ? 12.769 -6.176 -24.596 1.00 92.75 65 TRP A N 1
ATOM 511 C CA . TRP A 1 65 ? 11.750 -5.130 -24.580 1.00 92.75 65 TRP A CA 1
ATOM 512 C C . TRP A 1 65 ? 10.359 -5.756 -24.745 1.00 92.75 65 TRP A C 1
ATOM 514 O O . TRP A 1 65 ? 9.452 -5.445 -23.977 1.00 92.75 65 TRP A O 1
ATOM 524 N N . GLY A 1 66 ? 10.212 -6.700 -25.684 1.00 90.12 66 GLY A N 1
ATOM 525 C CA . GLY A 1 66 ? 8.945 -7.382 -25.954 1.00 90.12 66 GLY A CA 1
ATOM 526 C C . GLY A 1 66 ? 8.428 -8.167 -24.748 1.00 90.12 66 GLY A C 1
ATOM 527 O O . GLY A 1 66 ? 7.246 -8.072 -24.422 1.00 90.12 66 GLY A O 1
ATOM 528 N N . ASP A 1 67 ? 9.319 -8.858 -24.035 1.00 88.12 67 ASP A N 1
ATOM 529 C CA . ASP A 1 67 ? 9.003 -9.549 -22.778 1.00 88.12 67 ASP A CA 1
ATOM 530 C C . ASP A 1 67 ? 8.413 -8.605 -21.739 1.00 88.12 67 ASP A C 1
ATOM 532 O O . ASP A 1 67 ? 7.327 -8.836 -21.206 1.00 88.12 67 ASP A O 1
ATOM 536 N N . MET A 1 68 ? 9.113 -7.501 -21.486 1.00 92.62 68 MET A N 1
ATOM 537 C CA . MET A 1 68 ? 8.685 -6.499 -20.519 1.00 92.62 68 MET A CA 1
ATOM 538 C C . MET A 1 68 ? 7.331 -5.900 -20.912 1.00 92.62 68 MET A C 1
ATOM 540 O O . MET A 1 68 ? 6.482 -5.684 -20.046 1.00 92.62 68 MET A O 1
ATOM 544 N N . ARG A 1 69 ? 7.069 -5.693 -22.211 1.00 92.81 69 ARG A N 1
ATOM 545 C CA . ARG A 1 69 ? 5.746 -5.264 -22.696 1.00 92.81 69 ARG A CA 1
ATOM 546 C C . ARG A 1 69 ? 4.662 -6.305 -22.428 1.00 92.81 69 ARG A C 1
ATOM 548 O O . ARG A 1 69 ? 3.573 -5.918 -22.006 1.00 92.81 69 ARG A O 1
ATOM 555 N N . ILE A 1 70 ? 4.927 -7.595 -22.642 1.00 90.81 70 ILE A N 1
ATOM 556 C CA . ILE A 1 70 ? 3.973 -8.677 -22.341 1.00 90.81 70 ILE A CA 1
ATOM 557 C C . ILE A 1 70 ? 3.672 -8.719 -20.842 1.00 90.81 70 ILE A C 1
ATOM 559 O O . ILE A 1 70 ? 2.499 -8.747 -20.465 1.00 90.81 70 ILE A O 1
ATOM 563 N N . LEU A 1 71 ? 4.702 -8.658 -19.995 1.00 92.25 71 LEU A N 1
ATOM 564 C CA . LEU A 1 71 ? 4.550 -8.637 -18.540 1.00 92.25 71 LEU A CA 1
ATOM 565 C C . LEU A 1 71 ? 3.698 -7.441 -18.095 1.00 92.25 71 LEU A C 1
ATOM 567 O O . LEU A 1 71 ? 2.696 -7.626 -17.407 1.00 92.25 71 LEU A O 1
ATOM 571 N N . LEU A 1 72 ? 4.018 -6.228 -18.560 1.00 94.06 72 LEU A N 1
ATOM 572 C CA . LEU A 1 72 ? 3.250 -5.014 -18.253 1.00 94.06 72 LEU A CA 1
ATOM 573 C C . LEU A 1 72 ? 1.801 -5.081 -18.754 1.00 94.06 72 LEU A C 1
ATOM 575 O O . LEU A 1 72 ? 0.898 -4.584 -18.090 1.00 94.06 72 LEU A O 1
ATOM 579 N N . ASN A 1 73 ? 1.558 -5.661 -19.929 1.00 92.62 73 ASN A N 1
ATOM 580 C CA . ASN A 1 73 ? 0.211 -5.764 -20.494 1.00 92.62 73 ASN A CA 1
ATOM 581 C C . ASN A 1 73 ? -0.639 -6.844 -19.823 1.00 92.62 73 ASN A C 1
ATOM 583 O O . ASN A 1 73 ? -1.862 -6.721 -19.783 1.00 92.62 73 ASN A O 1
ATOM 587 N N . THR A 1 74 ? -0.003 -7.901 -19.323 1.00 92.44 74 THR A N 1
ATOM 588 C CA . THR A 1 74 ? -0.705 -9.048 -18.746 1.00 92.44 74 THR A CA 1
ATOM 589 C C . THR A 1 74 ? -0.951 -8.853 -17.257 1.00 92.44 74 THR A C 1
ATOM 591 O O . THR A 1 74 ? -2.065 -9.098 -16.785 1.00 92.44 74 THR A O 1
ATOM 594 N N . LEU A 1 75 ? 0.067 -8.396 -16.522 1.00 93.00 75 LEU A N 1
ATOM 595 C CA . LEU A 1 75 ? 0.051 -8.314 -15.061 1.00 93.00 75 LEU A CA 1
ATOM 596 C C . LEU A 1 75 ? -0.567 -7.013 -14.538 1.00 93.00 75 LEU A C 1
ATOM 598 O O . LEU A 1 75 ? -1.124 -7.027 -13.446 1.00 93.00 75 LEU A O 1
ATOM 602 N N . LEU A 1 76 ? -0.525 -5.921 -15.310 1.00 93.00 76 LEU A N 1
ATOM 603 C CA . LEU A 1 76 ? -1.055 -4.616 -14.902 1.00 93.00 76 LEU A CA 1
ATOM 604 C C . LEU A 1 76 ? -2.293 -4.212 -15.712 1.00 93.00 76 LEU A C 1
ATOM 606 O O . LEU A 1 76 ? -2.444 -4.563 -16.887 1.00 93.00 76 LEU A O 1
ATOM 610 N N . THR A 1 77 ? -3.163 -3.416 -15.096 1.00 91.62 77 THR A N 1
ATOM 611 C CA . THR A 1 77 ? -4.222 -2.670 -15.795 1.00 91.62 77 THR A CA 1
ATOM 612 C C . THR A 1 77 ? -3.632 -1.572 -16.691 1.00 91.62 77 THR A C 1
ATOM 614 O O . THR A 1 77 ? -2.441 -1.250 -16.629 1.00 91.62 77 THR A O 1
ATOM 617 N N . ALA A 1 78 ? -4.457 -0.980 -17.560 1.00 88.19 78 ALA A N 1
ATOM 618 C CA . ALA A 1 78 ? -4.005 0.091 -18.446 1.00 88.19 78 ALA A CA 1
ATOM 619 C C . ALA A 1 78 ? -3.550 1.335 -17.660 1.00 88.19 78 ALA A C 1
ATOM 62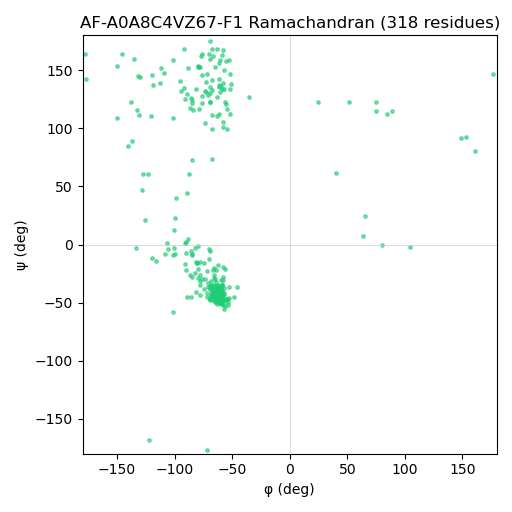1 O O . ALA A 1 78 ? -2.546 1.958 -18.010 1.00 88.19 78 ALA A O 1
ATOM 622 N N . GLU A 1 79 ? -4.254 1.657 -16.579 1.00 84.94 79 GLU A N 1
ATOM 623 C CA . GLU A 1 79 ? -3.996 2.784 -15.689 1.00 84.94 79 GLU A CA 1
ATOM 624 C C . GLU A 1 79 ? -2.706 2.582 -14.891 1.00 84.94 79 GLU A C 1
ATOM 626 O O . GLU A 1 79 ? -1.858 3.477 -14.868 1.00 84.94 79 GLU A O 1
ATOM 631 N N . GLU A 1 80 ? -2.527 1.400 -14.294 1.00 91.25 80 GLU A N 1
ATOM 632 C CA . GLU A 1 80 ? -1.300 1.025 -13.578 1.00 91.25 80 GLU A CA 1
ATOM 633 C C . GLU A 1 80 ? -0.095 1.056 -14.522 1.00 91.25 80 GLU A C 1
ATOM 635 O O . GLU A 1 80 ? 0.926 1.662 -14.203 1.00 91.25 80 GLU A O 1
ATOM 640 N N . ARG A 1 81 ? -0.229 0.500 -15.733 1.00 93.56 81 ARG A N 1
ATOM 641 C CA . ARG A 1 81 ? 0.830 0.537 -16.751 1.00 93.56 81 ARG A CA 1
ATOM 642 C C . ARG A 1 81 ? 1.194 1.967 -17.153 1.00 93.56 81 ARG A C 1
ATOM 644 O O . ARG A 1 81 ? 2.378 2.282 -17.260 1.00 93.56 81 ARG A O 1
ATOM 651 N N . ARG A 1 82 ? 0.205 2.839 -17.380 1.00 91.06 82 ARG A N 1
ATOM 652 C CA . ARG A 1 82 ? 0.449 4.253 -17.713 1.00 91.06 82 ARG A CA 1
ATOM 653 C C . ARG A 1 82 ? 1.191 4.964 -16.580 1.00 91.06 82 ARG A C 1
ATOM 655 O O . ARG A 1 82 ? 2.109 5.735 -16.847 1.00 91.06 82 ARG A O 1
ATOM 662 N N . LEU A 1 83 ? 0.813 4.691 -15.331 1.00 90.56 83 LEU A N 1
ATOM 663 C CA . LEU A 1 83 ? 1.483 5.247 -14.159 1.00 90.56 83 LEU A CA 1
ATOM 664 C C . LEU A 1 83 ? 2.940 4.773 -14.071 1.00 90.56 83 LEU A C 1
ATOM 666 O O . LEU A 1 83 ? 3.826 5.612 -13.937 1.00 90.56 83 LEU A O 1
ATOM 670 N N . VAL A 1 84 ? 3.197 3.470 -14.227 1.00 94.62 84 VAL A N 1
ATOM 671 C CA . VAL A 1 84 ? 4.557 2.896 -14.226 1.00 94.62 84 VAL A CA 1
ATOM 672 C C . VAL A 1 84 ? 5.443 3.559 -15.272 1.00 94.62 84 VAL A C 1
ATOM 674 O O . VAL A 1 84 ? 6.552 3.978 -14.950 1.00 94.62 84 VAL A O 1
ATOM 677 N N . LEU A 1 85 ? 4.952 3.710 -16.505 1.00 94.81 85 LEU A N 1
ATOM 678 C CA . LEU A 1 85 ? 5.714 4.351 -17.580 1.00 94.81 85 LEU A CA 1
ATOM 679 C C . LEU A 1 85 ? 5.992 5.833 -17.288 1.00 94.81 85 LEU A C 1
ATOM 681 O O . LEU A 1 85 ? 7.113 6.288 -17.493 1.00 94.81 85 LEU A O 1
ATOM 685 N N . SER A 1 86 ? 5.015 6.565 -16.741 1.00 92.75 86 SER A N 1
ATOM 686 C CA . SER A 1 86 ? 5.201 7.961 -16.314 1.00 92.75 86 SER A CA 1
ATOM 687 C C . SER A 1 86 ? 6.288 8.084 -15.244 1.00 92.75 86 SER A C 1
ATOM 689 O O . SER A 1 86 ? 7.152 8.951 -15.331 1.00 92.75 86 SER A O 1
ATOM 691 N N . ARG A 1 87 ? 6.282 7.191 -14.249 1.00 93.31 87 ARG A N 1
ATOM 692 C CA . ARG A 1 87 ? 7.274 7.196 -13.165 1.00 93.31 87 ARG A CA 1
ATOM 693 C C . ARG A 1 87 ? 8.658 6.766 -13.620 1.00 93.31 87 ARG A C 1
ATOM 695 O O . ARG A 1 87 ? 9.643 7.337 -13.169 1.00 93.31 87 ARG A O 1
ATOM 702 N N . ALA A 1 88 ? 8.738 5.802 -14.533 1.00 96.00 88 ALA A N 1
ATOM 703 C CA . ALA A 1 88 ? 9.995 5.415 -15.164 1.00 96.00 88 ALA A CA 1
ATOM 704 C C . ALA A 1 88 ? 10.607 6.592 -15.939 1.00 96.00 88 ALA A C 1
ATOM 706 O O . ALA A 1 88 ? 11.813 6.818 -15.867 1.00 96.00 88 ALA A O 1
ATOM 707 N N . HIS A 1 89 ? 9.772 7.356 -16.649 1.00 94.81 89 HIS A N 1
ATOM 708 C CA . HIS A 1 89 ? 10.202 8.556 -17.358 1.00 94.81 89 HIS A CA 1
ATOM 709 C C . HIS A 1 89 ? 10.716 9.635 -16.396 1.00 94.81 89 HIS A C 1
ATOM 711 O O . HIS A 1 89 ? 11.802 10.164 -16.613 1.00 94.81 89 HIS A O 1
ATOM 717 N N . GLU A 1 90 ? 9.967 9.956 -15.336 1.00 92.00 90 GLU A N 1
ATOM 718 C CA . GLU A 1 90 ? 10.392 10.923 -14.309 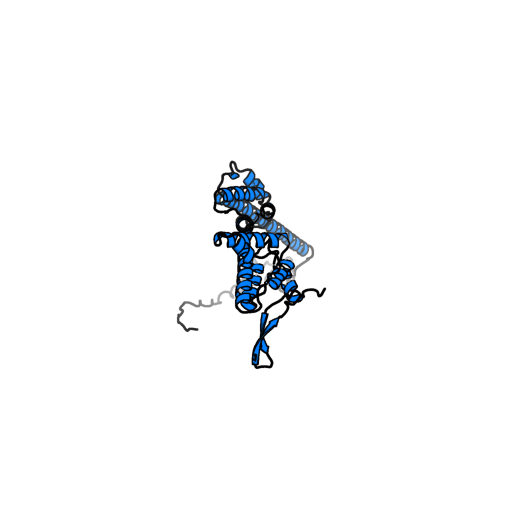1.00 92.00 90 GLU A CA 1
ATOM 719 C C . GLU A 1 90 ? 11.738 10.530 -13.688 1.00 92.00 90 GLU A C 1
ATOM 721 O O . GLU A 1 90 ? 12.664 11.336 -13.686 1.00 92.00 90 GLU A O 1
ATOM 726 N N . TRP A 1 91 ? 11.883 9.268 -13.274 1.00 94.56 91 TRP A N 1
ATOM 727 C CA . TRP A 1 91 ? 13.126 8.738 -12.710 1.00 94.56 91 TRP A CA 1
ATOM 728 C C . TRP A 1 91 ? 14.323 8.861 -13.672 1.00 94.56 91 TRP A C 1
ATOM 730 O O . TRP A 1 91 ? 15.434 9.194 -13.263 1.00 94.56 91 TRP A O 1
ATOM 740 N N . LEU A 1 92 ? 14.117 8.628 -14.974 1.00 95.81 92 LEU A N 1
ATOM 741 C CA . LEU A 1 92 ? 15.166 8.832 -15.978 1.00 95.81 92 LEU A CA 1
ATOM 742 C C . LEU A 1 92 ? 15.510 10.316 -16.153 1.00 95.81 92 LEU A C 1
ATOM 744 O O . LEU A 1 92 ? 16.691 10.661 -16.208 1.00 95.81 92 LEU A O 1
ATOM 748 N N . ALA A 1 93 ? 14.497 11.180 -16.220 1.00 93.56 93 ALA A N 1
ATOM 749 C CA . ALA A 1 93 ? 14.655 12.617 -16.435 1.00 93.56 93 ALA A CA 1
ATOM 750 C C . ALA A 1 93 ? 15.378 13.332 -15.276 1.00 93.56 93 ALA A C 1
ATOM 752 O O . ALA A 1 93 ? 15.954 14.396 -15.484 1.00 93.56 93 ALA A O 1
ATOM 753 N N . GLU A 1 94 ? 15.413 12.744 -14.077 1.00 91.94 94 GLU A N 1
ATOM 754 C CA . GLU A 1 94 ? 16.214 13.254 -12.952 1.00 91.94 94 GLU A CA 1
ATOM 755 C C . GLU A 1 94 ? 17.728 13.192 -13.213 1.00 91.94 94 GLU A C 1
ATOM 757 O O . GLU A 1 94 ? 18.482 14.012 -12.690 1.00 91.94 94 GLU A O 1
ATOM 762 N N . SER A 1 95 ? 18.186 12.227 -14.018 1.00 88.00 95 SER A N 1
ATOM 763 C CA . SER A 1 95 ? 19.617 11.971 -14.264 1.00 88.00 95 SER A CA 1
ATOM 764 C C . SER A 1 95 ? 20.056 12.199 -15.711 1.00 88.00 95 SER A C 1
ATOM 766 O O . SER A 1 95 ? 21.254 12.269 -15.990 1.00 88.00 95 SER A O 1
ATOM 768 N N . VAL A 1 96 ? 19.106 12.314 -16.639 1.00 91.12 96 VAL A N 1
ATOM 769 C CA . VAL A 1 96 ? 19.346 12.483 -18.073 1.00 91.12 96 VAL A CA 1
ATOM 770 C C . VAL A 1 96 ? 18.706 13.788 -18.522 1.00 91.12 96 VAL A C 1
ATOM 772 O O . VAL A 1 96 ? 17.485 13.902 -18.569 1.00 91.12 96 VAL A O 1
ATOM 775 N N . ALA A 1 97 ? 19.542 14.771 -18.863 1.00 87.12 97 ALA A N 1
ATOM 776 C CA . ALA A 1 97 ? 19.076 16.098 -19.259 1.00 87.12 97 ALA A CA 1
ATOM 777 C C . ALA A 1 97 ? 18.447 16.127 -20.661 1.00 87.12 97 ALA A C 1
ATOM 779 O O . ALA A 1 97 ? 17.576 16.956 -20.910 1.00 87.12 97 ALA A O 1
ATOM 780 N N . ASP A 1 98 ? 18.890 15.252 -21.573 1.00 93.69 98 ASP A N 1
ATOM 781 C CA . ASP A 1 98 ? 18.381 15.193 -22.944 1.00 93.69 98 ASP A CA 1
ATOM 782 C C . ASP A 1 98 ? 17.095 14.346 -23.031 1.00 93.69 98 ASP A C 1
ATOM 784 O O . ASP A 1 98 ? 17.143 13.125 -22.831 1.00 93.69 98 ASP A O 1
ATOM 788 N N . PRO A 1 99 ? 15.941 14.943 -23.390 1.00 90.44 99 PRO A N 1
ATOM 789 C CA . PRO A 1 99 ? 14.695 14.204 -23.571 1.00 90.44 99 PRO A CA 1
ATOM 790 C C . PRO A 1 99 ? 14.773 13.120 -24.654 1.00 90.44 99 PRO A C 1
ATOM 792 O O . PRO A 1 99 ? 14.090 12.100 -24.545 1.00 90.44 99 PRO A O 1
ATOM 795 N N . ALA A 1 100 ? 15.601 13.302 -25.690 1.00 92.12 100 ALA A N 1
ATOM 796 C CA . ALA A 1 100 ? 15.763 12.300 -26.742 1.00 92.12 100 ALA A CA 1
ATOM 797 C C . ALA A 1 100 ? 16.454 11.037 -26.207 1.00 92.12 100 ALA A C 1
ATOM 799 O O . ALA A 1 100 ? 16.074 9.917 -26.557 1.00 92.12 100 ALA A O 1
ATOM 800 N N . GLU A 1 101 ? 17.417 11.201 -25.301 1.00 92.38 101 GLU A N 1
ATOM 801 C CA . GLU A 1 101 ? 18.073 10.082 -24.636 1.00 92.38 101 GLU A CA 1
ATOM 802 C C . GLU A 1 101 ? 17.126 9.357 -23.663 1.00 92.38 101 GLU A C 1
ATOM 804 O O . GLU A 1 101 ? 17.128 8.123 -23.609 1.00 92.38 101 GLU A O 1
ATOM 809 N N . VAL A 1 102 ? 16.266 10.086 -22.942 1.00 93.94 102 VAL A N 1
ATOM 810 C CA . VAL A 1 102 ? 15.205 9.474 -22.117 1.00 93.94 102 VAL A CA 1
ATOM 811 C C . VAL A 1 102 ? 14.271 8.628 -22.987 1.00 93.94 102 VAL A C 1
ATOM 813 O O . VAL A 1 102 ? 14.030 7.460 -22.668 1.00 93.94 102 VAL A O 1
ATOM 816 N N . ALA A 1 103 ? 13.815 9.166 -24.122 1.00 92.75 103 ALA A N 1
ATOM 817 C CA . ALA A 1 103 ? 12.958 8.449 -25.066 1.00 92.75 103 ALA A CA 1
ATOM 818 C C . ALA A 1 103 ? 13.645 7.207 -25.665 1.00 92.75 103 ALA A C 1
ATOM 820 O O . ALA A 1 103 ? 13.008 6.167 -25.833 1.00 92.75 103 ALA A O 1
ATOM 821 N N . ALA A 1 104 ? 14.954 7.276 -25.930 1.00 93.00 104 ALA A N 1
ATOM 822 C CA . ALA A 1 104 ? 15.733 6.136 -26.412 1.00 93.00 104 ALA A CA 1
ATOM 823 C C . ALA A 1 104 ? 15.903 5.031 -25.352 1.00 93.00 104 ALA A C 1
ATOM 825 O O . ALA A 1 104 ? 15.985 3.853 -25.703 1.00 93.00 104 ALA A O 1
ATOM 826 N N . ARG A 1 105 ? 15.946 5.387 -24.060 1.00 94.50 105 ARG A N 1
ATOM 827 C CA . ARG A 1 105 ? 16.045 4.437 -22.933 1.00 94.50 105 ARG A CA 1
ATOM 828 C C . ARG A 1 105 ? 14.692 3.839 -22.530 1.00 94.50 105 ARG A C 1
ATOM 830 O O . ARG A 1 105 ? 14.666 2.742 -21.972 1.00 94.50 105 ARG A O 1
ATOM 837 N N . LEU A 1 106 ? 13.587 4.528 -22.818 1.00 96.06 106 LEU A N 1
ATOM 838 C CA . LEU A 1 106 ? 12.219 4.086 -22.529 1.00 96.06 106 LEU A CA 1
ATOM 839 C C . LEU A 1 106 ? 11.315 4.149 -23.782 1.00 96.06 106 LEU A C 1
ATOM 841 O O . LEU A 1 106 ? 10.312 4.862 -23.782 1.00 96.06 106 LEU A O 1
ATOM 845 N N . PRO A 1 107 ? 11.632 3.407 -24.860 1.00 95.50 107 PRO A N 1
ATOM 846 C CA . PRO A 1 107 ? 10.861 3.471 -26.094 1.00 95.50 107 PRO A CA 1
ATOM 847 C C . PRO A 1 107 ? 9.461 2.864 -25.924 1.00 95.50 107 PRO A C 1
ATOM 849 O O . PRO A 1 107 ? 9.285 1.771 -25.370 1.00 95.50 107 PRO A O 1
ATOM 852 N N . GLU A 1 108 ? 8.453 3.565 -26.448 1.00 89.81 108 GLU A N 1
ATOM 853 C CA . GLU A 1 108 ? 7.060 3.094 -26.480 1.00 89.81 108 GLU A CA 1
ATOM 854 C C . GLU A 1 108 ? 6.787 2.101 -27.616 1.00 89.81 108 GLU A C 1
ATOM 856 O O . GLU A 1 108 ? 5.915 1.238 -27.494 1.00 89.81 108 GLU A O 1
ATOM 861 N N . SER A 1 109 ? 7.542 2.221 -28.709 1.00 91.38 109 SER A N 1
ATOM 862 C CA . SER A 1 109 ? 7.491 1.336 -29.876 1.00 91.38 109 SER A CA 1
ATOM 863 C C . SER A 1 109 ? 8.643 0.326 -29.852 1.00 91.38 109 SER A C 1
ATOM 865 O O . SER A 1 109 ? 9.646 0.586 -29.187 1.00 91.38 109 SER A O 1
ATOM 867 N N . PRO A 1 110 ? 8.529 -0.808 -30.573 1.00 92.75 110 PRO A N 1
ATOM 868 C CA . PRO A 1 110 ? 9.593 -1.806 -30.621 1.00 92.75 110 PRO A CA 1
ATOM 869 C C . PRO A 1 110 ? 10.927 -1.183 -31.069 1.00 92.75 110 PRO A C 1
ATOM 871 O O . PRO A 1 110 ? 10.976 -0.620 -32.167 1.00 92.75 110 PRO A O 1
ATOM 874 N N . PRO A 1 111 ? 11.993 -1.258 -30.251 1.00 92.38 111 PRO A N 1
ATOM 875 C CA . PRO A 1 111 ? 13.304 -0.756 -30.634 1.00 92.38 111 PRO A CA 1
ATOM 876 C C . PRO A 1 111 ? 14.031 -1.749 -31.549 1.00 92.38 111 PRO A C 1
ATOM 878 O O . PRO A 1 111 ? 13.825 -2.957 -31.452 1.00 92.38 111 PRO A O 1
ATOM 881 N N . ASP A 1 112 ? 14.934 -1.244 -32.390 1.00 91.31 112 ASP A N 1
ATOM 882 C CA . ASP A 1 112 ? 15.796 -2.055 -33.267 1.00 91.31 112 ASP A CA 1
ATOM 883 C C . ASP A 1 112 ? 17.110 -2.445 -32.563 1.00 91.31 112 ASP A C 1
ATOM 885 O O . ASP A 1 112 ? 18.208 -2.270 -33.089 1.00 91.31 112 ASP A O 1
ATOM 889 N N . TRP A 1 113 ? 17.017 -2.880 -31.301 1.00 90.94 113 TRP A N 1
ATOM 890 C CA . TRP A 1 113 ? 18.199 -3.271 -30.530 1.00 90.94 113 TRP A CA 1
ATOM 891 C C . TRP A 1 113 ? 18.760 -4.612 -31.033 1.00 90.94 113 TRP A C 1
ATOM 893 O O . TRP A 1 113 ? 17.987 -5.522 -31.349 1.00 90.94 113 TRP A O 1
ATOM 903 N N . PRO A 1 114 ? 20.097 -4.752 -31.122 1.00 85.12 114 PRO A N 1
ATOM 904 C CA . PRO A 1 114 ? 20.720 -5.978 -31.611 1.00 85.12 114 PRO A CA 1
ATOM 905 C C . PRO A 1 114 ? 20.481 -7.154 -30.652 1.00 85.12 114 PRO A C 1
ATOM 907 O O . PRO A 1 114 ? 20.140 -6.966 -29.491 1.00 85.12 114 PRO A O 1
ATOM 910 N N . HIS A 1 115 ? 20.671 -8.387 -31.124 1.00 79.06 115 HIS A N 1
ATOM 911 C CA . HIS A 1 115 ? 20.512 -9.607 -30.311 1.00 79.06 115 HIS A CA 1
ATOM 912 C C . HIS A 1 115 ? 21.869 -10.131 -29.803 1.00 79.06 115 HIS A C 1
ATOM 914 O O . HIS A 1 115 ? 22.138 -11.331 -29.808 1.00 79.06 115 HIS A O 1
ATOM 920 N N . ASP A 1 116 ? 22.744 -9.209 -29.408 1.00 81.62 116 ASP A N 1
ATOM 921 C CA . ASP A 1 116 ? 24.101 -9.454 -28.919 1.00 81.62 116 ASP A CA 1
ATOM 922 C C . ASP A 1 116 ? 24.296 -8.867 -27.505 1.00 81.62 116 ASP A C 1
ATOM 924 O O . ASP A 1 116 ? 23.336 -8.480 -26.835 1.00 81.62 116 ASP A O 1
ATOM 928 N N . GLU A 1 117 ? 25.541 -8.804 -27.025 1.00 83.19 117 GLU A N 1
ATOM 929 C CA . GLU A 1 117 ? 25.866 -8.213 -25.719 1.00 83.19 117 GLU A CA 1
ATOM 930 C C . GLU A 1 117 ? 25.428 -6.743 -25.603 1.00 83.19 117 GLU A C 1
ATOM 932 O O . GLU A 1 117 ? 24.883 -6.331 -24.578 1.00 83.19 117 GLU A O 1
ATOM 937 N N . ALA A 1 118 ? 25.610 -5.941 -26.656 1.00 87.75 118 ALA A N 1
ATOM 938 C CA . ALA A 1 118 ? 25.199 -4.540 -26.635 1.00 87.75 118 ALA A CA 1
ATOM 939 C C . ALA A 1 118 ? 23.674 -4.428 -26.502 1.00 87.75 118 ALA A C 1
ATOM 941 O O . ALA A 1 118 ? 23.162 -3.625 -25.717 1.00 87.75 118 ALA A O 1
ATOM 942 N N . GLY A 1 119 ? 22.949 -5.295 -27.205 1.00 88.75 119 GLY A N 1
ATOM 943 C CA . GLY A 1 119 ? 21.507 -5.454 -27.079 1.00 88.75 119 GLY A CA 1
ATOM 944 C C . GLY A 1 119 ? 21.047 -5.827 -25.678 1.00 88.75 119 GLY A C 1
ATOM 945 O O . GLY A 1 119 ? 20.103 -5.229 -25.154 1.00 88.75 119 GLY A O 1
ATOM 946 N N . ARG A 1 120 ? 21.737 -6.775 -25.031 1.00 85.75 120 ARG A N 1
ATOM 947 C CA . ARG A 1 120 ? 21.436 -7.183 -23.648 1.00 85.75 120 ARG A CA 1
ATOM 948 C C . ARG A 1 120 ? 21.505 -6.014 -22.681 1.00 85.75 120 ARG A C 1
ATOM 950 O O . ARG A 1 120 ? 20.598 -5.860 -21.865 1.00 85.75 120 ARG A O 1
ATOM 957 N N . ILE A 1 121 ? 22.529 -5.173 -22.807 1.00 90.06 121 ILE A N 1
ATOM 958 C CA . ILE A 1 121 ? 22.681 -3.976 -21.976 1.00 90.06 121 ILE A CA 1
ATOM 959 C C . ILE A 1 121 ? 21.494 -3.027 -22.188 1.00 90.06 121 ILE A C 1
ATOM 961 O O . ILE A 1 121 ? 20.941 -2.508 -21.219 1.00 90.06 121 ILE A O 1
ATOM 965 N N . LEU A 1 122 ? 21.060 -2.813 -23.433 1.00 93.88 122 LEU A N 1
ATOM 966 C CA . LEU A 1 122 ? 19.920 -1.938 -23.737 1.00 93.88 122 LEU A CA 1
ATOM 967 C C . LEU A 1 122 ? 18.599 -2.492 -23.179 1.00 93.88 122 LEU A C 1
ATOM 969 O O . LEU A 1 122 ? 17.858 -1.760 -22.518 1.00 93.88 122 LEU A O 1
ATOM 973 N N . HIS A 1 123 ? 18.346 -3.792 -23.345 1.00 92.44 123 HIS A N 1
ATOM 974 C CA . HIS A 1 123 ? 17.194 -4.472 -22.748 1.00 92.44 123 HIS A CA 1
ATOM 975 C C . HIS A 1 123 ? 17.201 -4.403 -21.214 1.00 92.44 123 HIS A C 1
ATOM 977 O O . HIS A 1 123 ? 16.182 -4.065 -20.609 1.00 92.44 123 HIS A O 1
ATOM 983 N N . GLY A 1 124 ? 18.356 -4.626 -20.584 1.00 92.12 124 GLY A N 1
ATOM 984 C CA . GLY A 1 124 ? 18.522 -4.513 -19.135 1.00 92.12 124 GLY A CA 1
ATOM 985 C C . GLY A 1 124 ? 18.279 -3.092 -18.616 1.00 92.12 124 GLY A C 1
ATOM 986 O O . GLY A 1 124 ? 17.616 -2.910 -17.592 1.00 92.12 124 GLY A O 1
ATOM 987 N N . ARG A 1 125 ? 18.736 -2.064 -19.345 1.00 93.88 125 ARG A N 1
ATOM 988 C CA . ARG A 1 125 ? 18.465 -0.651 -19.016 1.00 93.88 125 ARG A CA 1
ATOM 989 C C . ARG A 1 125 ? 16.977 -0.326 -19.099 1.00 93.88 125 ARG A C 1
ATOM 991 O O . ARG A 1 125 ? 16.458 0.314 -18.186 1.00 93.88 125 ARG A O 1
ATOM 998 N N . TYR A 1 126 ? 16.291 -0.807 -20.136 1.00 96.25 126 TYR A N 1
ATOM 999 C CA . TYR A 1 126 ? 14.837 -0.671 -20.254 1.00 96.25 126 TYR A CA 1
ATOM 1000 C C . TYR A 1 126 ? 14.114 -1.322 -19.078 1.00 96.25 126 TYR A C 1
ATOM 1002 O O . TYR A 1 126 ? 13.294 -0.688 -18.415 1.00 96.25 126 TYR A O 1
ATOM 1010 N N . ALA A 1 127 ? 14.449 -2.578 -18.782 1.00 95.25 127 ALA A N 1
ATOM 1011 C CA . ALA A 1 127 ? 13.803 -3.324 -17.716 1.00 95.25 127 ALA A CA 1
ATOM 1012 C C . ALA A 1 127 ? 14.049 -2.686 -16.337 1.00 95.25 127 ALA A C 1
ATOM 1014 O O . ALA A 1 127 ? 13.128 -2.584 -15.525 1.00 95.25 127 ALA A O 1
ATOM 1015 N N . THR A 1 128 ? 15.258 -2.161 -16.116 1.00 94.88 128 THR A N 1
ATOM 1016 C CA . THR A 1 128 ? 15.605 -1.382 -14.920 1.00 94.88 128 THR A CA 1
ATOM 1017 C C . THR A 1 128 ? 14.747 -0.127 -14.808 1.00 94.88 128 THR A C 1
ATOM 1019 O O . THR A 1 128 ? 14.174 0.112 -13.748 1.00 94.88 128 THR A O 1
ATOM 1022 N N . ALA A 1 129 ? 14.602 0.651 -15.886 1.00 96.44 129 ALA A N 1
ATOM 1023 C CA . ALA A 1 129 ? 13.759 1.845 -15.876 1.00 96.44 129 ALA A CA 1
ATOM 1024 C C . ALA A 1 129 ? 12.301 1.507 -15.529 1.00 96.44 129 ALA A C 1
ATOM 1026 O O . ALA A 1 129 ? 11.691 2.201 -14.719 1.00 96.44 129 ALA A O 1
ATOM 1027 N N . ILE A 1 130 ? 11.761 0.404 -16.063 1.00 97.06 130 ILE A N 1
ATOM 1028 C CA . ILE A 1 130 ? 10.416 -0.078 -15.720 1.00 97.06 130 ILE A CA 1
ATOM 1029 C C . ILE A 1 130 ? 10.296 -0.410 -14.230 1.00 97.06 130 ILE A C 1
ATOM 1031 O O . ILE A 1 130 ? 9.369 0.075 -13.584 1.00 97.06 130 ILE A O 1
ATOM 1035 N N . VAL A 1 131 ? 11.222 -1.189 -13.664 1.00 95.50 131 VAL A N 1
ATOM 1036 C CA . VAL A 1 131 ? 11.189 -1.534 -12.230 1.00 95.50 131 VAL A CA 1
ATOM 1037 C C . VAL A 1 131 ? 11.335 -0.299 -11.352 1.00 95.50 131 VAL A C 1
ATOM 1039 O O . VAL A 1 131 ? 10.641 -0.185 -10.344 1.00 95.50 131 VAL A O 1
ATOM 1042 N N . GLN A 1 132 ? 12.181 0.657 -11.733 1.00 94.94 132 GLN A N 1
ATOM 1043 C CA . GLN A 1 132 ? 12.266 1.929 -11.019 1.00 94.94 132 GLN A CA 1
ATOM 1044 C C . GLN A 1 132 ? 10.944 2.687 -11.114 1.00 94.94 132 GLN A C 1
ATOM 1046 O O . GLN A 1 132 ? 10.433 3.128 -10.089 1.00 94.94 132 GLN A O 1
ATOM 1051 N N . GLY A 1 133 ? 10.307 2.730 -12.284 1.00 94.75 133 GLY A N 1
ATOM 1052 C CA . GLY A 1 133 ? 8.947 3.240 -12.423 1.00 94.75 133 GLY A CA 1
ATOM 1053 C C . GLY A 1 133 ? 7.965 2.566 -11.464 1.00 94.75 133 GLY A C 1
ATOM 1054 O O . GLY A 1 133 ? 7.235 3.263 -10.763 1.00 94.75 133 GLY A O 1
ATOM 1055 N N . MET A 1 134 ? 7.993 1.234 -11.353 1.00 93.88 134 MET A N 1
ATOM 1056 C CA . MET A 1 134 ? 7.146 0.477 -10.419 1.00 93.88 134 MET A CA 1
ATOM 1057 C C . MET A 1 134 ? 7.421 0.839 -8.953 1.00 93.88 134 MET A C 1
ATOM 1059 O O . MET A 1 134 ? 6.479 1.101 -8.207 1.00 93.88 134 MET A O 1
ATOM 1063 N N . LYS A 1 135 ? 8.691 0.953 -8.547 1.00 90.75 135 LYS A N 1
ATOM 1064 C CA . LYS A 1 135 ? 9.083 1.381 -7.190 1.00 90.75 135 LYS A CA 1
ATOM 1065 C C . LYS A 1 135 ? 8.623 2.800 -6.858 1.00 90.75 135 LYS A C 1
ATOM 1067 O O . LYS A 1 135 ? 8.224 3.071 -5.731 1.00 90.75 135 LYS A O 1
ATOM 1072 N N . HIS A 1 136 ? 8.622 3.691 -7.845 1.00 88.19 136 HIS A N 1
ATOM 1073 C CA . HIS A 1 136 ? 8.205 5.088 -7.691 1.00 88.19 136 HIS A CA 1
ATOM 1074 C C . HIS A 1 136 ? 6.701 5.299 -7.963 1.00 88.19 136 HIS A C 1
ATOM 1076 O O . HIS A 1 136 ? 6.188 6.415 -7.840 1.00 88.19 136 HIS A O 1
ATOM 1082 N N . CYS A 1 137 ? 5.948 4.230 -8.262 1.00 83.38 137 CYS A N 1
ATOM 1083 C CA . CYS A 1 137 ? 4.481 4.262 -8.307 1.00 83.38 137 CYS A CA 1
ATOM 1084 C C . CYS A 1 137 ? 3.837 4.402 -6.929 1.00 83.38 137 CYS A C 1
ATOM 1086 O O . CYS A 1 137 ? 2.620 4.568 -6.868 1.00 83.38 137 CYS A O 1
ATOM 1088 N N . ILE A 1 138 ? 4.619 4.394 -5.843 1.00 64.00 138 ILE A N 1
ATOM 1089 C CA . ILE A 1 138 ? 4.150 4.675 -4.484 1.00 64.00 138 ILE A CA 1
ATOM 1090 C C . ILE A 1 138 ? 3.735 6.155 -4.383 1.00 64.00 138 ILE A C 1
ATOM 1092 O O . ILE A 1 138 ? 4.383 6.991 -3.766 1.00 64.00 138 ILE A O 1
ATOM 1096 N N . ARG A 1 139 ? 2.597 6.499 -4.983 1.00 57.09 139 ARG A N 1
ATOM 1097 C CA . ARG A 1 139 ? 1.651 7.408 -4.349 1.00 57.09 139 ARG A CA 1
ATOM 1098 C C . ARG A 1 139 ? 0.571 6.512 -3.799 1.00 57.09 139 ARG A C 1
ATOM 1100 O O . ARG A 1 139 ? -0.211 5.960 -4.570 1.00 57.09 139 ARG A O 1
ATOM 1107 N N . LYS A 1 140 ? 0.515 6.380 -2.474 1.00 54.62 140 LYS A N 1
ATOM 1108 C CA . LYS A 1 140 ? -0.713 5.943 -1.811 1.00 54.62 140 LYS A CA 1
ATOM 1109 C C . LYS A 1 140 ? -1.787 6.912 -2.284 1.00 54.62 140 LYS A C 1
ATOM 1111 O O . LYS A 1 140 ? -1.824 8.041 -1.811 1.00 54.62 140 LYS A O 1
ATOM 1116 N N . THR A 1 141 ? -2.599 6.538 -3.270 1.00 57.25 141 THR A N 1
ATOM 1117 C CA . THR A 1 141 ? -3.807 7.313 -3.544 1.00 57.25 141 THR A CA 1
ATOM 1118 C C . THR A 1 141 ? -4.624 7.150 -2.271 1.00 57.25 141 THR A C 1
ATOM 1120 O O . THR A 1 141 ? -4.986 6.008 -1.972 1.00 57.25 141 THR A O 1
ATOM 1123 N N . PRO A 1 142 ? -4.810 8.202 -1.453 1.00 69.31 142 PRO A N 1
ATOM 1124 C CA . PRO A 1 142 ? -5.278 8.005 -0.093 1.00 69.31 142 PRO A CA 1
ATOM 1125 C C . PRO A 1 142 ? -6.660 7.352 -0.122 1.00 69.31 142 PRO A C 1
ATOM 1127 O O . PRO A 1 142 ? -7.631 7.949 -0.592 1.00 69.31 142 PRO A O 1
ATOM 1130 N N . ASN A 1 143 ? -6.759 6.105 0.338 1.00 80.00 143 ASN A N 1
ATOM 1131 C CA . ASN A 1 143 ? -8.020 5.371 0.344 1.00 80.00 143 ASN A CA 1
ATOM 1132 C C . ASN A 1 143 ? -8.807 5.719 1.609 1.00 80.00 143 ASN A C 1
ATOM 1134 O O . ASN A 1 143 ? -8.930 4.924 2.544 1.00 80.00 143 ASN A O 1
ATOM 1138 N N . TRP A 1 144 ? -9.341 6.940 1.627 1.00 85.75 144 TRP A N 1
ATOM 1139 C CA . TRP A 1 144 ? -10.138 7.462 2.735 1.00 85.75 144 TRP A CA 1
ATOM 1140 C C . TRP A 1 144 ? -11.364 6.596 3.041 1.00 85.75 144 TRP A C 1
ATOM 1142 O O . TRP A 1 144 ? -11.756 6.478 4.199 1.00 85.75 144 TRP A O 1
ATOM 1152 N N . ALA A 1 145 ? -11.934 5.927 2.034 1.00 87.06 145 ALA A N 1
ATOM 1153 C CA . ALA A 1 145 ? -13.071 5.030 2.221 1.00 87.06 145 ALA A CA 1
ATOM 1154 C C . ALA A 1 145 ? -12.738 3.860 3.162 1.00 87.06 145 ALA A C 1
ATOM 1156 O O . ALA A 1 145 ? -13.540 3.545 4.043 1.00 87.06 145 ALA A O 1
ATOM 1157 N N . LYS A 1 146 ? -11.544 3.255 3.042 1.00 88.12 146 LYS A N 1
ATOM 1158 C CA . LYS A 1 146 ? -11.095 2.200 3.970 1.00 88.12 146 LYS A CA 1
ATOM 1159 C C . LYS A 1 146 ? -11.035 2.707 5.411 1.00 88.12 146 LYS A C 1
ATOM 1161 O O . LYS A 1 146 ? -11.464 1.987 6.303 1.00 88.12 146 LYS A O 1
ATOM 1166 N N . LEU A 1 147 ? -10.575 3.940 5.634 1.00 90.62 147 LEU A N 1
ATOM 1167 C CA . LEU A 1 147 ? -10.498 4.540 6.970 1.00 90.62 147 LEU A CA 1
ATOM 1168 C C . LEU A 1 147 ? -11.890 4.904 7.532 1.00 90.62 147 LEU A C 1
ATOM 1170 O O . LEU A 1 147 ? -12.184 4.627 8.695 1.00 90.62 147 LEU A O 1
ATOM 1174 N N . TYR A 1 148 ? -12.785 5.466 6.714 1.00 91.56 148 TYR A N 1
ATOM 1175 C CA . TYR A 1 148 ? -14.134 5.862 7.149 1.00 91.56 148 TYR A CA 1
ATOM 1176 C C . TYR A 1 148 ? -15.085 4.688 7.423 1.00 91.56 148 TYR A C 1
ATOM 1178 O O . TYR A 1 148 ? -16.046 4.839 8.186 1.00 91.56 148 TYR A O 1
ATOM 1186 N N . ASN A 1 149 ? -14.816 3.519 6.840 1.00 94.38 149 ASN A N 1
ATOM 1187 C CA . ASN A 1 149 ? -15.644 2.326 7.011 1.00 94.38 149 ASN A CA 1
ATOM 1188 C C . ASN A 1 149 ? -15.306 1.500 8.259 1.00 94.38 149 ASN A C 1
ATOM 1190 O O . ASN A 1 149 ? -16.070 0.600 8.606 1.00 94.38 149 ASN A O 1
ATOM 1194 N N . ILE A 1 150 ? -14.210 1.799 8.961 1.00 95.12 150 ILE A N 1
ATOM 1195 C CA . ILE A 1 150 ? -13.866 1.092 10.198 1.00 95.12 150 ILE A CA 1
ATOM 1196 C C . ILE A 1 150 ? -14.902 1.429 11.270 1.00 95.12 150 ILE A C 1
ATOM 1198 O O . ILE A 1 150 ? -15.261 2.586 11.478 1.00 95.12 150 ILE A O 1
ATOM 1202 N N . ARG A 1 151 ? -15.395 0.405 11.963 1.00 97.56 151 ARG A N 1
ATOM 1203 C CA . ARG A 1 151 ? -16.241 0.533 13.151 1.00 97.56 151 ARG A CA 1
ATOM 1204 C C . ARG A 1 151 ? -15.677 -0.353 14.248 1.00 97.56 151 ARG A C 1
ATOM 1206 O O . ARG A 1 151 ? -15.165 -1.431 13.944 1.00 97.56 151 ARG A O 1
ATOM 1213 N N . GLN A 1 152 ? -15.780 0.107 15.491 1.00 98.25 152 GLN A N 1
ATOM 1214 C CA . GLN A 1 152 ? -15.461 -0.721 16.646 1.00 98.25 152 GLN A CA 1
ATOM 1215 C C . GLN A 1 152 ? -16.518 -1.817 16.785 1.00 98.25 152 GLN A C 1
ATOM 1217 O O . GLN A 1 152 ? -17.721 -1.530 16.774 1.00 98.25 152 GLN A O 1
ATOM 1222 N N . GLU A 1 153 ? -16.086 -3.062 16.942 1.00 96.94 153 GLU A N 1
ATOM 1223 C CA . GLU A 1 153 ? -16.999 -4.176 17.204 1.00 96.94 153 GLU A CA 1
ATOM 1224 C C . GLU A 1 153 ? -17.478 -4.188 18.660 1.00 96.94 153 GLU A C 1
ATOM 1226 O O . GLU A 1 153 ? -16.864 -3.595 19.548 1.00 96.94 153 GLU A O 1
ATOM 1231 N N . LYS A 1 154 ? -18.578 -4.904 18.938 1.00 93.88 154 LYS A N 1
ATOM 1232 C CA . LYS A 1 154 ? -19.150 -4.960 20.292 1.00 93.88 154 LYS A CA 1
ATOM 1233 C C . LYS A 1 154 ? -18.115 -5.403 21.327 1.00 93.88 154 LYS A C 1
ATOM 1235 O O . LYS A 1 154 ? -17.997 -4.759 22.357 1.00 93.88 154 LYS A O 1
ATOM 1240 N N . ASN A 1 155 ? -17.364 -6.463 21.048 1.00 93.00 155 ASN A N 1
ATOM 1241 C CA . ASN A 1 155 ? -16.426 -7.069 21.999 1.00 93.00 155 ASN A CA 1
ATOM 1242 C C . ASN A 1 155 ? -14.972 -6.647 21.742 1.00 93.00 155 ASN A C 1
ATOM 1244 O O . ASN A 1 155 ? -14.044 -7.254 22.265 1.00 93.00 155 ASN A O 1
ATOM 1248 N N . GLU A 1 156 ? -14.762 -5.632 20.906 1.00 96.62 156 GLU A N 1
ATOM 1249 C CA . GLU A 1 156 ? -13.431 -5.139 20.594 1.00 96.62 156 GLU A CA 1
ATOM 1250 C C . GLU A 1 156 ? -12.983 -4.113 21.634 1.00 96.62 156 GLU A C 1
ATOM 1252 O O . GLU A 1 156 ? -13.660 -3.110 21.889 1.00 96.62 156 GLU A O 1
ATOM 1257 N N . ASN A 1 157 ? -11.808 -4.359 22.212 1.00 96.25 157 ASN A N 1
ATOM 1258 C CA . ASN A 1 157 ? -11.179 -3.444 23.150 1.00 96.25 157 ASN A CA 1
ATOM 1259 C C . ASN A 1 157 ? -10.935 -2.067 22.475 1.00 96.25 157 ASN A C 1
ATOM 1261 O O . ASN A 1 157 ? -10.401 -2.029 21.363 1.00 96.25 157 ASN A O 1
ATOM 1265 N N . PRO A 1 158 ? -11.269 -0.932 23.127 1.00 98.00 158 PRO A N 1
ATOM 1266 C CA . PRO A 1 158 ? -11.066 0.408 22.567 1.00 98.00 158 PRO A CA 1
ATOM 1267 C C . PRO A 1 158 ? -9.640 0.705 22.081 1.00 98.00 158 PRO A C 1
ATOM 1269 O O . PRO A 1 158 ? -9.477 1.370 21.059 1.00 98.00 158 PRO A O 1
ATOM 1272 N N . ALA A 1 159 ? -8.613 0.199 22.769 1.00 97.69 159 ALA A N 1
ATOM 1273 C CA . ALA A 1 159 ? -7.219 0.373 22.363 1.00 97.69 159 ALA A CA 1
ATOM 1274 C C . ALA A 1 159 ? -6.905 -0.390 21.067 1.00 97.69 159 ALA A C 1
ATOM 1276 O O . ALA A 1 159 ? -6.313 0.180 20.154 1.00 97.69 159 ALA A O 1
ATOM 1277 N N . ALA A 1 160 ? -7.381 -1.633 20.946 1.00 97.81 160 ALA A N 1
ATOM 1278 C CA . ALA A 1 160 ? -7.224 -2.434 19.729 1.00 97.81 160 ALA A CA 1
ATOM 1279 C C . ALA A 1 160 ? -7.948 -1.794 18.530 1.00 97.81 160 ALA A C 1
ATOM 1281 O O . ALA A 1 160 ? -7.422 -1.745 17.416 1.00 97.81 160 ALA A O 1
ATOM 1282 N N . PHE A 1 161 ? -9.134 -1.229 18.770 1.00 98.25 161 PHE A N 1
ATOM 1283 C CA . PHE A 1 161 ? -9.861 -0.465 17.762 1.00 98.25 161 PHE A CA 1
ATOM 1284 C C . PHE A 1 161 ? -9.084 0.779 17.299 1.00 98.25 161 PHE A C 1
ATOM 1286 O O . PHE A 1 161 ? -8.963 1.014 16.094 1.00 98.25 161 PHE A O 1
ATOM 1293 N N . TYR A 1 162 ? -8.525 1.563 18.226 1.00 97.56 162 TYR A N 1
ATOM 1294 C CA . TYR A 1 162 ? -7.701 2.720 17.870 1.00 97.56 162 TYR A CA 1
ATOM 1295 C C . TYR A 1 162 ? -6.443 2.310 17.093 1.00 97.56 162 TYR A C 1
ATOM 1297 O O . TYR A 1 162 ? -6.111 2.916 16.074 1.00 97.56 162 TYR A O 1
ATOM 1305 N N . GLU A 1 163 ? -5.787 1.224 17.501 1.00 96.19 163 GLU A N 1
ATOM 1306 C CA . GLU A 1 163 ? -4.623 0.685 16.800 1.00 96.19 163 GLU A CA 1
ATOM 1307 C C . GLU A 1 163 ? -4.956 0.286 15.352 1.00 96.19 163 GLU A C 1
ATOM 1309 O O . GLU A 1 163 ? -4.195 0.596 14.432 1.00 96.19 163 GLU A O 1
ATOM 1314 N N . ARG A 1 164 ? -6.132 -0.307 15.105 1.00 96.56 164 ARG A N 1
ATOM 1315 C CA . ARG A 1 164 ? -6.630 -0.576 13.743 1.00 96.56 164 ARG A CA 1
ATOM 1316 C C . ARG A 1 164 ? -6.808 0.693 12.911 1.00 96.56 164 ARG A C 1
ATOM 1318 O O . ARG A 1 164 ? -6.479 0.670 11.720 1.00 96.56 164 ARG A O 1
ATOM 1325 N N . LEU A 1 165 ? -7.313 1.781 13.498 1.00 95.75 165 LEU A N 1
ATOM 1326 C CA . LEU A 1 165 ? -7.412 3.074 12.811 1.00 95.75 165 LEU A CA 1
ATOM 1327 C C . LEU A 1 165 ? -6.019 3.585 12.425 1.00 95.75 165 LEU A C 1
ATOM 1329 O O . LEU A 1 165 ? -5.794 3.906 11.257 1.00 95.75 165 LEU A O 1
ATOM 1333 N N . CYS A 1 166 ? -5.066 3.571 13.362 1.00 93.12 166 CYS A N 1
ATOM 1334 C CA . CYS A 1 166 ? -3.679 3.975 13.118 1.00 93.12 166 CYS A CA 1
ATOM 1335 C C . CYS A 1 166 ? -3.009 3.121 12.036 1.00 93.12 166 CYS A C 1
ATOM 1337 O O . CYS A 1 166 ? -2.408 3.656 11.106 1.00 93.12 166 CYS A O 1
ATOM 1339 N N . ASN A 1 167 ? -3.147 1.797 12.104 1.00 90.38 167 ASN A N 1
ATOM 1340 C CA . ASN A 1 167 ? -2.559 0.878 11.129 1.00 90.38 167 ASN A CA 1
ATOM 1341 C C . ASN A 1 167 ? -3.166 1.060 9.733 1.00 90.38 167 ASN A C 1
ATOM 1343 O O . ASN A 1 167 ? -2.444 1.041 8.736 1.00 90.38 167 ASN A O 1
ATOM 1347 N N . THR A 1 168 ? -4.473 1.310 9.647 1.00 89.88 168 THR A N 1
ATOM 1348 C CA . THR A 1 168 ? -5.141 1.611 8.372 1.00 89.88 168 THR A CA 1
ATOM 1349 C C . THR A 1 168 ? -4.686 2.955 7.814 1.00 89.88 168 THR A C 1
ATOM 1351 O O . THR A 1 168 ? -4.413 3.046 6.618 1.00 89.88 168 THR A O 1
ATOM 1354 N N . CYS A 1 169 ? -4.544 3.969 8.671 1.00 87.31 169 CYS A N 1
ATOM 1355 C CA . CYS A 1 169 ? -4.006 5.274 8.303 1.00 87.31 169 CYS A CA 1
ATOM 1356 C C . CYS A 1 169 ? -2.601 5.128 7.709 1.00 87.31 169 CYS A C 1
ATOM 1358 O O . CYS A 1 169 ? -2.401 5.465 6.547 1.00 87.31 169 CYS A O 1
ATOM 1360 N N . ARG A 1 170 ? -1.672 4.488 8.437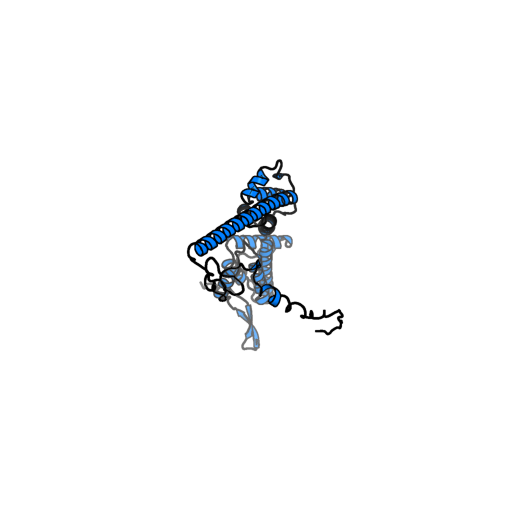 1.00 84.75 170 ARG A N 1
ATOM 1361 C CA . ARG A 1 170 ? -0.296 4.237 7.969 1.00 84.75 170 ARG A CA 1
ATOM 1362 C C . ARG A 1 170 ? -0.254 3.467 6.655 1.00 84.75 170 ARG A C 1
ATOM 1364 O O . ARG A 1 170 ? 0.618 3.724 5.828 1.00 84.75 170 ARG A O 1
ATOM 1371 N N . ARG A 1 171 ? -1.161 2.509 6.450 1.00 78.56 171 ARG A N 1
ATOM 1372 C CA . ARG A 1 171 ? -1.142 1.631 5.273 1.00 78.56 171 ARG A CA 1
ATOM 1373 C C . ARG A 1 171 ? -1.753 2.273 4.031 1.00 78.56 171 ARG A C 1
ATOM 1375 O O . ARG A 1 171 ? -1.203 2.110 2.947 1.00 78.56 171 ARG A O 1
ATOM 1382 N N . TYR A 1 172 ? -2.860 2.995 4.176 1.00 78.38 172 TYR A N 1
ATOM 1383 C CA . TYR A 1 172 ? -3.698 3.392 3.040 1.00 78.38 172 TYR A CA 1
ATOM 1384 C C . TYR A 1 172 ? -3.847 4.901 2.843 1.00 78.38 172 TYR A C 1
ATOM 1386 O O . TYR A 1 172 ? -4.358 5.313 1.802 1.00 78.38 172 TYR A O 1
ATOM 1394 N N . ILE A 1 173 ? -3.425 5.718 3.807 1.00 81.19 173 ILE A N 1
ATOM 1395 C CA . ILE A 1 173 ? -3.526 7.179 3.772 1.00 81.19 173 ILE A CA 1
ATOM 1396 C C . ILE A 1 173 ? -2.115 7.771 3.861 1.00 81.19 173 ILE A C 1
ATOM 1398 O O . ILE A 1 173 ? -1.239 7.222 4.526 1.00 81.19 173 ILE A O 1
ATOM 1402 N N . ASP A 1 174 ? -1.887 8.894 3.186 1.00 76.31 174 ASP A N 1
ATOM 1403 C CA . ASP A 1 174 ? -0.676 9.706 3.350 1.00 76.31 174 ASP A CA 1
ATOM 1404 C C . ASP A 1 174 ? -0.873 10.707 4.501 1.00 76.31 174 ASP A C 1
ATOM 1406 O O . ASP A 1 174 ? -0.956 11.917 4.308 1.00 76.31 174 ASP A O 1
ATOM 1410 N N . LEU A 1 175 ? -1.118 10.170 5.696 1.00 80.88 175 LEU A N 1
ATOM 1411 C CA . LEU A 1 175 ? -1.358 10.933 6.919 1.00 80.88 175 LEU A CA 1
ATOM 1412 C C . LEU A 1 175 ? -0.605 10.245 8.055 1.00 80.88 175 LEU A C 1
ATOM 1414 O O . LEU A 1 175 ? -0.835 9.058 8.315 1.00 80.88 175 LEU A O 1
ATOM 1418 N N . ASP A 1 176 ? 0.291 10.978 8.715 1.00 81.81 176 ASP A N 1
ATOM 1419 C CA . ASP A 1 176 ? 1.049 10.453 9.845 1.00 81.81 176 ASP A CA 1
ATOM 1420 C C . ASP A 1 176 ? 0.165 10.472 11.104 1.00 81.81 176 ASP A C 1
ATOM 1422 O O . ASP A 1 176 ? -0.242 11.547 11.550 1.00 81.81 176 ASP A O 1
ATOM 1426 N N . PRO A 1 177 ? -0.161 9.311 11.704 1.00 87.44 177 PRO A N 1
ATOM 1427 C CA . PRO A 1 177 ? -0.958 9.259 12.928 1.00 87.44 177 PRO A CA 1
ATOM 1428 C C . PRO A 1 177 ? -0.295 9.953 14.127 1.00 87.44 177 PRO A C 1
ATOM 1430 O O . PRO A 1 177 ? -0.992 10.238 15.101 1.00 87.44 177 PRO A O 1
ATOM 1433 N N . GLU A 1 178 ? 1.014 10.214 14.086 1.00 87.06 178 GLU A N 1
ATOM 1434 C CA . GLU A 1 178 ? 1.742 10.867 15.176 1.00 87.06 178 GLU A CA 1
ATOM 1435 C C . GLU A 1 178 ? 1.797 12.393 15.050 1.00 87.06 178 GLU A C 1
ATOM 1437 O O . GLU A 1 178 ? 2.041 13.084 16.051 1.00 87.06 178 GLU A O 1
ATOM 1442 N N . ASP A 1 179 ? 1.518 12.933 13.862 1.00 89.62 179 ASP A N 1
ATOM 1443 C CA . ASP A 1 179 ? 1.467 14.371 13.631 1.00 89.62 179 ASP A CA 1
ATOM 1444 C C . ASP A 1 179 ? 0.165 14.997 14.181 1.00 89.62 179 ASP A C 1
ATOM 1446 O O . ASP A 1 179 ? -0.819 14.321 14.502 1.00 89.62 179 ASP A O 1
ATOM 1450 N N . SER A 1 180 ? 0.140 16.325 14.333 1.00 88.88 180 SER A N 1
ATOM 1451 C CA . SER A 1 180 ? -1.016 17.026 14.912 1.00 88.88 180 SER A CA 1
ATOM 1452 C C . SER A 1 180 ? -2.297 16.899 14.076 1.00 88.88 180 SER A C 1
ATOM 1454 O O . SER A 1 180 ? -3.398 16.896 14.634 1.00 88.88 180 SER A O 1
ATOM 1456 N N . ASN A 1 181 ? -2.182 16.811 12.752 1.00 88.81 181 ASN A N 1
ATOM 1457 C CA . ASN A 1 181 ? -3.325 16.723 11.849 1.00 88.81 181 ASN A CA 1
ATOM 1458 C C . ASN A 1 181 ? -3.908 15.300 11.833 1.00 88.81 181 ASN A C 1
ATOM 1460 O O . ASN A 1 181 ? -5.123 15.127 11.953 1.00 88.81 181 ASN A O 1
ATOM 1464 N N . GLY A 1 182 ? -3.048 14.286 11.774 1.00 90.12 182 GLY A N 1
ATOM 1465 C CA . GLY A 1 182 ? -3.377 12.874 11.882 1.00 90.12 182 GLY A CA 1
ATOM 1466 C C . GLY A 1 182 ? -4.047 12.552 13.201 1.00 90.12 182 GLY A C 1
ATOM 1467 O O . GLY A 1 182 ? -5.145 11.991 13.196 1.00 90.12 182 GLY A O 1
ATOM 1468 N N . LYS A 1 183 ? -3.484 13.025 14.319 1.00 91.88 183 LYS A N 1
ATOM 1469 C CA . LYS A 1 183 ? -4.115 12.912 15.644 1.00 91.88 183 LYS A CA 1
ATOM 1470 C C . LYS A 1 183 ? -5.523 13.494 15.653 1.00 91.88 183 LYS A C 1
ATOM 1472 O O . LYS A 1 183 ? -6.458 12.834 16.103 1.00 91.88 183 LYS A O 1
ATOM 1477 N N . ARG A 1 184 ? -5.712 14.695 15.098 1.00 92.00 184 ARG A N 1
ATOM 1478 C CA . ARG A 1 184 ? -7.029 15.348 15.043 1.00 92.00 184 ARG A CA 1
ATOM 1479 C C . ARG A 1 184 ? -8.048 14.537 14.241 1.00 92.00 184 ARG A C 1
ATOM 1481 O O . ARG A 1 184 ? -9.186 14.385 14.685 1.00 92.00 184 ARG A O 1
ATOM 1488 N N . VAL A 1 185 ? -7.659 14.012 13.080 1.00 92.81 185 VAL A N 1
ATOM 1489 C CA . VAL A 1 185 ? -8.533 13.161 12.255 1.00 92.81 185 VAL A CA 1
ATOM 1490 C C . VAL A 1 185 ? -8.875 11.867 12.995 1.00 92.81 185 VAL A C 1
ATOM 1492 O O . VAL A 1 185 ? -10.048 11.505 13.083 1.00 92.81 185 VAL A O 1
ATOM 1495 N N . LEU A 1 186 ? -7.880 11.198 13.576 1.00 95.00 186 LEU A N 1
ATOM 1496 C CA . LEU A 1 186 ? -8.063 9.931 14.284 1.00 95.00 186 LEU A CA 1
ATOM 1497 C C . LEU A 1 186 ? -8.915 10.076 15.547 1.00 95.00 186 LEU A C 1
ATOM 1499 O O . LEU A 1 186 ? -9.726 9.195 15.813 1.00 95.00 186 LEU A O 1
ATOM 1503 N N . ILE A 1 187 ? -8.819 11.191 16.275 1.00 95.88 187 ILE A N 1
ATOM 1504 C CA . ILE A 1 187 ? -9.697 11.497 17.417 1.00 95.88 187 ILE A CA 1
ATOM 1505 C C . ILE A 1 187 ? -11.161 11.583 16.971 1.00 95.88 187 ILE A C 1
ATOM 1507 O O . ILE A 1 187 ? -12.037 10.965 17.580 1.00 95.88 187 ILE A O 1
ATOM 1511 N N . LEU A 1 188 ? -11.440 12.318 15.890 1.00 95.56 188 LEU A N 1
ATOM 1512 C CA . LEU A 1 188 ? -12.802 12.450 15.362 1.00 95.56 188 LEU A CA 1
ATOM 1513 C C . LEU A 1 188 ? -13.360 11.096 14.908 1.00 95.56 188 LEU A C 1
ATOM 1515 O O . LEU A 1 188 ? -14.524 10.784 15.174 1.00 95.56 188 LEU A O 1
ATOM 1519 N N . LEU A 1 189 ? -12.522 10.286 14.258 1.00 96.69 189 LEU A N 1
ATOM 1520 C CA . LEU A 1 189 ? -12.875 8.934 13.840 1.00 96.69 189 LEU A CA 1
ATOM 1521 C C . LEU A 1 189 ? -13.132 8.028 15.036 1.00 96.69 189 LEU A C 1
ATOM 1523 O O . LEU A 1 189 ? -14.192 7.418 15.090 1.00 96.69 189 LEU A O 1
ATOM 1527 N N . PHE A 1 190 ? -12.240 8.006 16.025 1.00 97.94 190 PHE A N 1
ATOM 1528 C CA . PHE A 1 190 ? -12.399 7.221 17.244 1.00 97.94 190 PHE A CA 1
ATOM 1529 C C . PHE A 1 190 ? -13.740 7.532 17.919 1.00 97.94 190 PHE A C 1
ATOM 1531 O O . PHE A 1 190 ? -14.557 6.633 18.103 1.00 97.94 190 PHE A O 1
ATOM 1538 N N . ILE A 1 191 ? -14.045 8.813 18.153 1.00 97.25 191 ILE A N 1
ATOM 1539 C CA . ILE A 1 191 ? -15.322 9.237 18.747 1.00 97.25 191 ILE A CA 1
ATOM 1540 C C . ILE A 1 191 ? -16.515 8.778 17.892 1.00 97.25 191 ILE A C 1
ATOM 1542 O O . ILE A 1 191 ? -17.483 8.236 18.424 1.00 97.25 191 ILE A O 1
ATOM 1546 N N . GLY A 1 192 ? -16.477 9.001 16.575 1.00 96.50 192 GLY A N 1
ATOM 1547 C CA . GLY A 1 192 ? -17.608 8.737 15.678 1.00 96.50 192 GLY A CA 1
ATOM 1548 C C . GLY A 1 192 ? -17.815 7.264 15.301 1.00 96.50 192 GLY A C 1
ATOM 1549 O O . GLY A 1 192 ? -18.934 6.862 14.969 1.00 96.50 192 GLY A O 1
ATOM 1550 N N . GLN A 1 193 ? -16.761 6.455 15.334 1.00 98.06 193 GLN A N 1
ATOM 1551 C CA . GLN A 1 193 ? -16.748 5.059 14.887 1.00 98.06 193 GLN A CA 1
ATOM 1552 C C . GLN A 1 193 ? -16.667 4.050 16.039 1.00 98.06 193 GLN A C 1
ATOM 1554 O O . GLN A 1 193 ? -16.871 2.859 15.789 1.00 98.06 193 GLN A O 1
ATOM 1559 N N . SER A 1 194 ? -16.455 4.506 17.278 1.00 98.19 194 SER A N 1
ATOM 1560 C CA . SER A 1 194 ? -16.621 3.685 18.478 1.00 98.19 194 SER A CA 1
ATOM 1561 C C . SER A 1 194 ? -18.009 3.049 18.572 1.00 98.19 194 SER A C 1
ATOM 1563 O O . SER A 1 194 ? -19.000 3.533 17.998 1.00 98.19 194 SER A O 1
ATOM 1565 N N . TYR A 1 195 ? -18.079 1.966 19.348 1.00 98.00 195 TYR A N 1
ATOM 1566 C CA . TYR A 1 195 ? -19.317 1.249 19.622 1.00 98.00 195 TYR A CA 1
ATOM 1567 C C . TYR A 1 195 ? -20.322 2.165 20.334 1.00 98.00 195 TYR A C 1
ATOM 1569 O O . TYR A 1 195 ? -19.954 3.184 20.915 1.00 98.00 195 TYR A O 1
ATOM 1577 N N . GLU A 1 196 ? -21.615 1.861 20.228 1.00 97.44 196 GLU A N 1
ATOM 1578 C CA . GLU A 1 196 ? -22.689 2.827 20.496 1.00 97.44 196 GLU A CA 1
ATOM 1579 C C . GLU A 1 196 ? -22.650 3.458 21.900 1.00 97.44 196 GLU A C 1
ATOM 1581 O O . GLU A 1 196 ? -22.868 4.662 22.043 1.00 97.44 196 GLU A O 1
ATOM 1586 N N . ASP A 1 197 ? -22.368 2.669 22.931 1.00 96.31 197 ASP A N 1
ATOM 1587 C CA . ASP A 1 197 ? -22.257 3.112 24.323 1.00 96.31 197 ASP A CA 1
ATOM 1588 C C . ASP A 1 197 ? -21.056 4.043 24.552 1.00 96.31 197 ASP A C 1
ATOM 1590 O O . ASP A 1 197 ? -21.212 5.124 25.131 1.00 96.31 197 ASP A O 1
ATOM 1594 N N . ILE A 1 198 ? -19.883 3.662 24.043 1.00 97.75 198 ILE A N 1
ATOM 1595 C CA . ILE A 1 198 ? -18.644 4.443 24.096 1.00 97.75 198 ILE A CA 1
ATOM 1596 C C . ILE A 1 198 ? -18.822 5.740 23.309 1.00 97.75 198 ILE A C 1
ATOM 1598 O O . ILE A 1 198 ? -18.617 6.821 23.859 1.00 97.75 198 ILE A O 1
ATOM 1602 N N . ARG A 1 199 ? -19.299 5.665 22.062 1.00 97.50 199 ARG A N 1
ATOM 1603 C CA . ARG A 1 199 ? -19.574 6.831 21.211 1.00 97.50 199 ARG A CA 1
ATOM 1604 C C . ARG A 1 199 ? -20.493 7.830 21.909 1.00 97.50 199 ARG A C 1
ATOM 1606 O O . ARG A 1 199 ? -20.157 9.008 21.998 1.00 97.50 199 ARG A O 1
ATOM 1613 N N . LYS A 1 200 ? -21.618 7.368 22.471 1.00 96.88 200 LYS A N 1
ATOM 1614 C CA . LYS A 1 200 ? -22.547 8.226 23.231 1.00 96.88 200 LYS A CA 1
ATOM 1615 C C . LYS A 1 200 ? -21.889 8.854 24.459 1.00 96.88 200 LYS A C 1
ATOM 1617 O O . LYS A 1 200 ? -22.233 9.981 24.811 1.00 96.88 200 LYS A O 1
ATOM 1622 N N . LYS A 1 201 ? -20.986 8.141 25.141 1.00 96.56 201 LYS A N 1
ATOM 1623 C CA . LYS A 1 201 ? -20.251 8.684 26.290 1.00 96.56 201 LYS A CA 1
ATOM 1624 C C . LYS A 1 201 ? -19.261 9.762 25.856 1.00 96.56 201 LYS A C 1
ATOM 1626 O O . LYS A 1 201 ? -19.248 10.818 26.482 1.00 96.56 201 LYS A O 1
ATOM 1631 N N . LEU A 1 202 ? -18.481 9.511 24.805 1.00 96.81 202 LEU A N 1
ATOM 1632 C CA . LEU A 1 202 ? -17.460 10.433 24.304 1.00 96.81 202 LEU A CA 1
ATOM 1633 C C . LEU A 1 202 ? -18.078 11.705 23.705 1.00 96.81 202 LEU A C 1
ATOM 1635 O O . LEU A 1 202 ? -17.615 12.797 24.005 1.00 96.81 202 LEU A O 1
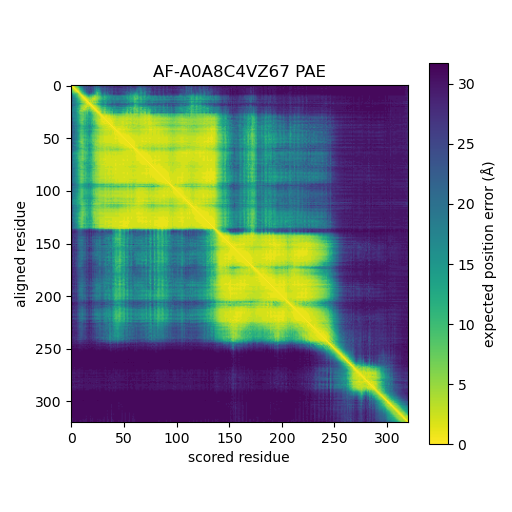ATOM 1639 N N . GLN A 1 203 ? -19.177 11.592 22.950 1.00 94.56 203 GLN A N 1
ATOM 1640 C CA . GLN A 1 203 ? -19.886 12.744 22.367 1.00 94.56 203 GLN A CA 1
ATOM 1641 C C . GLN A 1 203 ? -20.493 13.700 23.407 1.00 94.56 203 GLN A C 1
ATOM 1643 O O . GLN A 1 203 ? -20.750 14.857 23.094 1.00 94.56 203 GLN A O 1
ATOM 1648 N N . LYS A 1 204 ? -20.739 13.229 24.636 1.00 95.12 204 LYS A N 1
ATOM 1649 C CA . LYS A 1 204 ? -21.256 14.054 25.741 1.00 95.12 204 LYS A CA 1
ATOM 1650 C C . LYS A 1 204 ? -20.165 14.804 26.505 1.00 95.12 204 LYS A C 1
ATOM 1652 O O . LYS A 1 204 ? -20.497 15.590 27.387 1.00 95.12 204 LYS A O 1
ATOM 1657 N N . LEU A 1 205 ? -18.888 14.528 26.239 1.00 92.94 205 LEU A N 1
ATOM 1658 C CA . LEU A 1 205 ? -17.791 15.239 26.885 1.00 92.94 205 LEU A CA 1
ATOM 1659 C C . LEU A 1 205 ? -17.646 16.625 26.254 1.00 92.94 205 LEU A C 1
ATOM 1661 O O . LEU A 1 205 ? -17.504 16.748 25.036 1.00 92.94 205 LEU A O 1
ATOM 1665 N N . GLU A 1 206 ? -17.635 17.667 27.081 1.00 84.50 206 GLU A N 1
ATOM 1666 C CA . GLU A 1 206 ? -17.275 19.004 26.616 1.00 84.50 206 GLU A CA 1
ATOM 1667 C C . GLU A 1 206 ? -15.845 18.996 26.068 1.00 84.50 206 GLU A C 1
ATOM 1669 O O . GLU A 1 206 ? -14.924 18.452 26.682 1.00 84.50 206 GLU A O 1
ATOM 1674 N N . GLY A 1 207 ? -15.668 19.559 24.871 1.00 86.81 207 GLY A N 1
ATOM 1675 C CA . GLY A 1 207 ? -14.363 19.618 24.219 1.00 86.81 207 GLY A CA 1
ATOM 1676 C C . GLY A 1 207 ? -13.779 18.257 23.826 1.00 86.81 207 GLY A C 1
ATOM 1677 O O . GLY A 1 207 ? -12.564 18.164 23.686 1.00 86.81 207 GLY A O 1
ATOM 1678 N N . ALA A 1 208 ? -14.598 17.213 23.624 1.00 82.31 208 ALA A N 1
ATOM 1679 C CA . ALA A 1 208 ? -14.124 15.863 23.284 1.00 82.31 208 ALA A CA 1
ATOM 1680 C C . ALA A 1 208 ? -13.085 15.840 22.146 1.00 82.31 208 ALA A C 1
ATOM 1682 O O . ALA A 1 208 ? -12.049 15.197 22.271 1.00 82.31 208 ALA A O 1
ATOM 1683 N N . SER A 1 209 ? -13.323 16.592 21.066 1.00 82.31 209 SER A N 1
ATOM 1684 C CA . SER A 1 209 ? -12.421 16.666 19.905 1.00 82.31 209 SER A CA 1
ATOM 1685 C C . SER A 1 209 ? -11.100 17.402 20.168 1.00 82.31 209 SER A C 1
ATOM 1687 O O . SER A 1 209 ? -10.221 17.376 19.313 1.00 82.31 209 SER A O 1
ATOM 1689 N N . GLY A 1 210 ? -10.982 18.106 21.298 1.00 85.50 210 GLY A N 1
ATOM 1690 C CA . GLY A 1 210 ? -9.766 18.800 21.734 1.00 85.50 210 GLY A CA 1
ATOM 1691 C C . GLY A 1 210 ? -8.962 18.035 22.788 1.00 85.50 210 GLY A C 1
ATOM 1692 O O . GLY A 1 210 ? -7.901 18.507 23.188 1.00 85.50 210 GLY A O 1
ATOM 1693 N N . LYS A 1 211 ? -9.452 16.878 23.251 1.00 91.19 211 LYS A N 1
ATOM 1694 C CA . LYS A 1 211 ? -8.729 16.002 24.183 1.00 91.19 211 LYS A CA 1
ATOM 1695 C C . LYS A 1 211 ? -7.668 15.186 23.451 1.00 91.19 211 LYS A C 1
ATOM 1697 O O . LYS A 1 211 ? -7.823 14.892 22.269 1.00 91.19 211 LYS A O 1
ATOM 1702 N N . ASN A 1 212 ? -6.608 14.800 24.160 1.00 92.62 212 ASN A N 1
ATOM 1703 C CA . ASN A 1 212 ? -5.653 13.819 23.644 1.00 92.62 212 ASN A CA 1
ATOM 1704 C C . ASN A 1 212 ? -6.293 12.420 23.579 1.00 92.62 212 ASN A C 1
ATOM 1706 O O . ASN A 1 212 ? -7.357 12.167 24.158 1.00 92.62 212 ASN A O 1
ATOM 1710 N N . ILE A 1 213 ? -5.662 11.515 22.834 1.00 94.62 213 ILE A N 1
ATOM 1711 C CA . ILE A 1 213 ? -6.217 10.180 22.629 1.00 94.62 213 ILE A CA 1
ATOM 1712 C C . ILE A 1 213 ? -6.151 9.335 23.902 1.00 94.62 213 ILE A C 1
ATOM 1714 O O . ILE A 1 213 ? -7.060 8.548 24.154 1.00 94.62 213 ILE A O 1
ATOM 1718 N N . GLU A 1 214 ? -5.127 9.522 24.729 1.00 95.06 214 GLU A N 1
ATOM 1719 C CA . GLU A 1 214 ? -4.912 8.776 25.966 1.00 95.06 214 GLU A CA 1
ATOM 1720 C C . GLU A 1 214 ? -6.086 8.968 26.941 1.00 95.06 214 GLU A C 1
ATOM 1722 O O . GLU A 1 214 ? -6.634 7.992 27.458 1.00 95.06 214 GLU A O 1
ATOM 1727 N N . GLU A 1 215 ? -6.554 10.207 27.113 1.00 95.62 215 GLU A N 1
ATOM 1728 C CA . GLU A 1 215 ? -7.737 10.544 27.913 1.00 95.62 215 GLU A CA 1
ATOM 1729 C C . GLU A 1 215 ? -9.012 9.898 27.355 1.00 95.62 215 GLU A C 1
ATOM 1731 O O . GLU A 1 215 ? -9.845 9.379 28.106 1.00 95.62 215 GLU A O 1
ATOM 1736 N N . LEU A 1 216 ? -9.194 9.936 26.032 1.00 97.12 216 LEU A N 1
ATOM 1737 C CA . LEU A 1 216 ? -10.369 9.350 25.384 1.00 97.12 216 LEU A CA 1
ATOM 1738 C C . LEU A 1 216 ? -10.366 7.822 25.506 1.00 97.12 216 LEU A C 1
ATOM 1740 O O . LEU A 1 216 ? -11.421 7.234 25.761 1.00 97.12 216 LEU A O 1
ATOM 1744 N N . LEU A 1 217 ? -9.198 7.186 25.377 1.00 97.56 217 LEU A N 1
ATOM 1745 C CA . LEU A 1 217 ? -9.007 5.750 25.571 1.00 97.56 217 LEU A CA 1
ATOM 1746 C C . LEU A 1 217 ? -9.296 5.335 27.011 1.00 97.56 217 LEU A C 1
ATOM 1748 O O . LEU A 1 217 ? -9.999 4.346 27.216 1.00 97.56 217 LEU A O 1
ATOM 1752 N N . GLU A 1 218 ? -8.836 6.097 28.005 1.00 97.50 218 GLU A N 1
ATOM 1753 C CA . GLU A 1 218 ? -9.114 5.808 29.415 1.00 97.50 218 GLU A CA 1
ATOM 1754 C C . GLU A 1 218 ? -10.626 5.826 29.702 1.00 97.50 218 GLU A C 1
ATOM 1756 O O . GLU A 1 218 ? -11.169 4.938 30.368 1.00 97.50 218 GLU A O 1
ATOM 1761 N N . ILE A 1 219 ? -11.342 6.817 29.163 1.00 96.81 219 ILE A N 1
ATOM 1762 C CA . ILE A 1 219 ? -12.799 6.917 29.314 1.00 96.81 219 ILE A CA 1
ATOM 1763 C C . ILE A 1 219 ? -13.501 5.776 28.573 1.00 96.81 219 ILE A C 1
ATOM 1765 O O . ILE A 1 219 ? -14.425 5.171 29.124 1.00 96.81 219 ILE A O 1
ATOM 1769 N N . ALA A 1 220 ? -13.080 5.475 27.343 1.00 97.69 220 ALA A N 1
ATOM 1770 C CA . ALA A 1 220 ? -13.648 4.396 26.544 1.00 97.69 220 ALA A CA 1
ATOM 1771 C C . ALA A 1 220 ? -13.457 3.030 27.216 1.00 97.69 220 ALA A C 1
ATOM 1773 O O . ALA A 1 220 ? -14.405 2.245 27.267 1.00 97.69 220 ALA A O 1
ATOM 1774 N N . MET A 1 221 ? -12.280 2.775 27.794 1.00 97.44 221 MET A N 1
ATOM 1775 C CA . MET A 1 221 ? -11.980 1.539 28.520 1.00 97.44 221 MET A CA 1
ATOM 1776 C C . MET A 1 221 ? -12.898 1.372 29.734 1.00 97.44 221 MET A C 1
ATOM 1778 O O . MET A 1 221 ? -13.540 0.341 29.883 1.00 97.44 221 MET A O 1
ATOM 1782 N N . LYS A 1 222 ? -13.096 2.431 30.532 1.00 97.06 222 LYS A N 1
ATOM 1783 C CA . LYS A 1 222 ? -14.026 2.398 31.679 1.00 97.06 222 LYS A CA 1
ATOM 1784 C C . LYS A 1 222 ? -15.466 2.064 31.278 1.00 97.06 222 LYS A C 1
ATOM 1786 O O . LYS A 1 222 ? -16.196 1.451 32.058 1.00 97.06 222 LYS A O 1
ATOM 1791 N N . VAL A 1 223 ? -15.913 2.509 30.101 1.00 96.62 223 VAL A N 1
ATOM 1792 C CA . VAL A 1 223 ? -17.246 2.168 29.571 1.00 96.62 223 VAL A CA 1
ATOM 1793 C C . VAL A 1 223 ? -17.287 0.710 29.119 1.00 96.62 223 VAL A C 1
ATOM 1795 O O . VAL A 1 223 ? -18.240 0.007 29.453 1.00 96.62 223 VAL A O 1
ATOM 1798 N N . TYR A 1 224 ? -16.251 0.269 28.405 1.00 96.69 224 TYR A N 1
ATOM 1799 C CA . TYR A 1 224 ? -16.092 -1.104 27.935 1.00 96.69 224 TYR A CA 1
ATOM 1800 C C . TYR A 1 224 ? -16.103 -2.111 29.097 1.00 96.69 224 TYR A C 1
ATOM 1802 O O . TYR A 1 224 ? -16.931 -3.022 29.102 1.00 96.69 224 TYR A O 1
ATOM 1810 N N . ASP A 1 225 ? -15.269 -1.895 30.116 1.00 95.38 225 ASP A N 1
ATOM 1811 C CA . ASP A 1 225 ? -15.139 -2.781 31.280 1.00 95.38 225 ASP A CA 1
ATOM 1812 C C . ASP A 1 225 ? -16.445 -2.859 32.071 1.00 95.38 225 ASP A C 1
ATOM 1814 O O . ASP A 1 225 ? -16.913 -3.939 32.427 1.00 95.38 225 ASP A O 1
ATOM 1818 N N . ARG A 1 226 ? -17.109 -1.712 32.277 1.00 94.00 226 ARG A N 1
ATOM 1819 C CA . ARG A 1 226 ? -18.403 -1.671 32.970 1.00 94.00 226 ARG A CA 1
ATOM 1820 C C . ARG A 1 226 ? -19.461 -2.493 32.233 1.00 94.00 226 ARG A C 1
ATOM 1822 O O . ARG A 1 226 ? -20.313 -3.101 32.878 1.00 94.00 226 ARG A O 1
ATOM 1829 N N . ARG A 1 227 ? -19.445 -2.507 30.898 1.00 91.38 227 ARG A N 1
ATOM 1830 C CA . ARG A 1 227 ? -20.353 -3.348 30.113 1.00 91.38 227 ARG A CA 1
ATOM 1831 C C . ARG A 1 227 ? -20.008 -4.829 30.266 1.00 91.38 227 ARG A C 1
ATOM 1833 O O . ARG A 1 227 ? -20.932 -5.603 30.503 1.00 91.38 227 ARG A O 1
ATOM 1840 N N . ASP A 1 228 ? -18.734 -5.208 30.148 1.00 88.88 228 ASP A N 1
ATOM 1841 C CA . ASP A 1 228 ? -18.297 -6.608 30.294 1.00 88.88 228 ASP A CA 1
ATOM 1842 C C . ASP A 1 228 ? -18.672 -7.161 31.680 1.00 88.88 228 ASP A C 1
ATOM 1844 O O . ASP A 1 228 ? -19.254 -8.239 31.798 1.00 88.88 228 ASP A O 1
ATOM 1848 N N . ASP A 1 229 ? -18.472 -6.367 32.734 1.00 90.38 229 ASP A N 1
ATOM 1849 C CA . ASP A 1 229 ? -18.879 -6.712 34.098 1.00 90.38 229 ASP A CA 1
ATOM 1850 C C . ASP A 1 229 ? -20.393 -6.920 34.232 1.00 90.38 229 ASP A C 1
ATOM 1852 O O . ASP A 1 229 ? -20.845 -7.871 34.878 1.00 90.38 229 ASP A O 1
ATOM 1856 N N . GLU A 1 230 ? -21.207 -6.045 33.640 1.00 89.50 230 GLU A N 1
ATOM 1857 C CA . GLU A 1 230 ? -22.666 -6.182 33.681 1.00 89.50 230 GLU A CA 1
ATOM 1858 C C . GLU A 1 230 ? -23.160 -7.383 32.863 1.00 89.50 230 GLU A C 1
ATOM 1860 O O . GLU A 1 230 ? -24.102 -8.063 33.281 1.00 89.50 230 GLU A O 1
ATOM 1865 N N . GLU A 1 231 ? -22.523 -7.700 31.735 1.00 88.31 231 GLU A N 1
ATOM 1866 C CA . GLU A 1 231 ? -22.822 -8.909 30.960 1.00 88.31 231 GLU A CA 1
ATOM 1867 C C . GLU A 1 231 ? -22.434 -10.180 31.727 1.00 88.31 231 GLU A C 1
ATOM 1869 O O . GLU A 1 231 ? -23.247 -11.105 31.813 1.00 88.31 231 GLU A O 1
ATOM 1874 N N . ARG A 1 232 ? -21.276 -10.195 32.399 1.00 87.38 232 ARG A N 1
ATOM 1875 C CA . ARG A 1 232 ? -20.864 -11.293 33.292 1.00 87.38 232 ARG A CA 1
ATOM 1876 C C . ARG A 1 232 ? -21.832 -11.486 34.451 1.00 87.38 232 ARG A C 1
ATOM 1878 O O . ARG A 1 232 ? -22.250 -12.612 34.720 1.00 87.38 232 ARG A O 1
ATOM 1885 N N . LYS A 1 233 ? -22.246 -10.405 35.121 1.00 90.00 233 LYS A N 1
ATOM 1886 C CA . LYS A 1 233 ? -23.236 -10.468 36.213 1.00 90.00 233 LYS A CA 1
ATOM 1887 C C . LYS A 1 233 ? -24.585 -10.985 35.722 1.00 90.00 233 LYS A C 1
ATOM 1889 O O . LYS A 1 233 ? -25.208 -11.794 36.410 1.00 90.00 233 LYS A O 1
ATOM 1894 N N . LYS A 1 234 ? -25.052 -10.539 34.552 1.00 88.06 234 LYS A N 1
ATOM 1895 C CA . LYS A 1 234 ? -26.292 -11.045 33.940 1.00 88.06 234 LYS A CA 1
ATOM 1896 C C . LYS A 1 234 ? -26.171 -12.525 33.590 1.00 88.06 234 LYS A C 1
ATOM 1898 O O . LYS A 1 234 ? -27.062 -13.286 33.952 1.00 88.06 234 LYS A O 1
ATOM 1903 N N . GLY A 1 235 ? -25.061 -12.942 32.982 1.00 87.06 235 GLY A N 1
ATOM 1904 C CA . GLY A 1 235 ? -24.775 -14.347 32.687 1.00 87.06 235 GLY A CA 1
ATOM 1905 C C . GLY A 1 235 ? -24.774 -15.215 33.946 1.00 87.06 235 GLY A C 1
ATOM 1906 O O . GLY A 1 235 ? -25.445 -16.243 33.986 1.00 87.06 235 GLY A O 1
ATOM 1907 N N . ALA A 1 236 ? -24.121 -14.758 35.017 1.00 89.44 236 ALA A N 1
ATOM 1908 C CA . ALA A 1 236 ? -24.115 -15.445 36.307 1.00 89.44 236 ALA A CA 1
ATOM 1909 C C . ALA A 1 236 ? -25.518 -15.545 36.931 1.00 89.44 236 ALA A C 1
ATOM 1911 O O . ALA A 1 236 ? -25.869 -16.586 37.484 1.00 89.44 236 ALA A O 1
ATOM 1912 N N . ARG A 1 237 ? -26.346 -14.495 36.819 1.00 90.06 237 ARG A N 1
ATOM 1913 C CA . ARG A 1 237 ? -27.743 -14.518 37.289 1.00 90.06 237 ARG A CA 1
ATOM 1914 C C . ARG A 1 237 ? -28.597 -15.512 36.506 1.00 90.06 237 ARG A C 1
ATOM 1916 O O . ARG A 1 237 ? -29.331 -16.271 37.129 1.00 90.06 237 ARG A O 1
ATOM 1923 N N . VAL A 1 238 ? -28.479 -15.534 35.177 1.00 91.25 238 VAL A N 1
ATOM 1924 C CA . VAL A 1 238 ? -29.201 -16.489 34.319 1.00 91.25 238 VAL A CA 1
ATOM 1925 C C . VAL A 1 238 ? -28.768 -17.922 34.628 1.00 91.25 238 VAL A C 1
ATOM 1927 O O . VAL A 1 238 ? -29.619 -18.783 34.822 1.00 91.25 238 VAL A O 1
ATOM 1930 N N . LEU A 1 239 ? -27.463 -18.174 34.770 1.00 89.81 239 LEU A N 1
ATOM 1931 C CA . LEU A 1 239 ? -26.947 -19.488 35.161 1.00 89.81 239 LEU A CA 1
ATOM 1932 C C . LEU A 1 239 ? -27.461 -19.914 36.545 1.00 89.81 239 LEU A C 1
ATOM 1934 O O . LEU A 1 239 ? -27.872 -21.057 36.725 1.00 89.81 239 LEU A O 1
ATOM 1938 N N . ALA A 1 240 ? -27.480 -19.002 37.520 1.00 89.38 240 ALA A N 1
ATOM 1939 C CA . ALA A 1 240 ? -28.006 -19.283 38.853 1.00 89.38 240 ALA A CA 1
ATOM 1940 C C . ALA A 1 240 ? -29.517 -19.582 38.844 1.00 89.38 240 ALA A C 1
ATOM 1942 O O . ALA A 1 240 ? -29.961 -20.449 39.597 1.00 89.38 240 ALA A O 1
ATOM 1943 N N . MET A 1 241 ? -30.296 -18.897 37.998 1.00 88.94 241 MET A N 1
ATOM 1944 C CA . MET A 1 241 ? -31.720 -19.192 37.789 1.00 88.94 241 MET A CA 1
ATOM 1945 C C . MET A 1 241 ? -31.909 -20.576 37.161 1.00 88.94 241 MET A C 1
ATOM 1947 O O . MET A 1 241 ? -32.619 -21.394 37.736 1.00 88.94 241 MET A O 1
ATOM 1951 N N . ALA A 1 242 ? -31.190 -20.886 36.079 1.00 88.00 242 ALA A N 1
ATOM 1952 C CA . ALA A 1 242 ? -31.259 -22.190 35.418 1.00 88.00 242 ALA A CA 1
ATOM 1953 C C . ALA A 1 242 ? -30.835 -23.349 36.342 1.00 88.00 242 ALA A C 1
ATOM 1955 O O . ALA A 1 242 ? -31.426 -24.425 36.309 1.00 88.00 242 ALA A O 1
ATOM 1956 N N . LEU A 1 243 ? -29.836 -23.143 37.210 1.00 87.56 243 LEU A N 1
ATOM 1957 C CA . LEU A 1 243 ? -29.443 -24.137 38.215 1.00 87.56 243 LEU A CA 1
ATOM 1958 C C . LEU A 1 243 ? -30.509 -24.322 39.304 1.00 87.56 243 LEU A C 1
ATOM 1960 O O . LEU A 1 243 ? -30.698 -25.450 39.755 1.00 87.56 243 LEU A O 1
ATOM 1964 N N . ARG A 1 244 ? -31.210 -23.257 39.725 1.00 78.50 244 ARG A N 1
ATOM 1965 C CA . ARG A 1 244 ? -32.346 -23.361 40.661 1.00 78.50 244 ARG A CA 1
ATOM 1966 C C . ARG A 1 244 ? -33.521 -24.102 40.033 1.00 78.50 244 ARG A C 1
ATOM 1968 O O . ARG A 1 244 ? -34.007 -25.045 40.646 1.00 78.50 244 ARG A O 1
ATOM 1975 N N . GLU A 1 245 ? -33.906 -23.751 38.810 1.00 70.62 245 GLU A N 1
ATOM 1976 C CA . GLU A 1 245 ? -34.959 -24.446 38.058 1.00 70.62 245 GLU A CA 1
ATOM 1977 C C . GLU A 1 245 ? -34.589 -25.913 37.810 1.00 70.62 245 GLU A C 1
ATOM 1979 O O . GLU A 1 245 ? -35.396 -26.800 38.055 1.00 70.62 245 GLU A O 1
ATOM 1984 N N . GLY A 1 246 ? -33.334 -26.208 37.455 1.00 63.19 246 GLY A N 1
ATOM 1985 C CA . GLY A 1 246 ? -32.846 -27.581 37.312 1.00 63.19 246 GLY A CA 1
ATOM 1986 C C . GLY A 1 246 ? -32.805 -28.373 38.628 1.00 63.19 246 GLY A C 1
ATOM 1987 O O . GLY A 1 246 ? -32.904 -29.601 38.600 1.00 63.19 246 GLY A O 1
ATOM 1988 N N . TYR A 1 247 ? -32.679 -27.707 39.782 1.00 54.38 247 TYR A N 1
ATOM 1989 C CA . TYR A 1 247 ? -32.848 -28.320 41.107 1.00 54.38 247 TYR A CA 1
ATOM 1990 C C . TYR A 1 247 ? -34.326 -28.514 41.467 1.00 54.38 247 TYR A C 1
ATOM 1992 O O . TYR A 1 247 ? -34.662 -29.520 42.087 1.00 54.38 247 TYR A O 1
ATOM 2000 N N . GLU A 1 248 ? -35.212 -27.604 41.063 1.00 52.59 248 GLU A N 1
ATOM 2001 C CA . GLU A 1 248 ? -36.658 -27.698 41.292 1.00 52.59 248 GLU A CA 1
ATOM 2002 C C . GLU A 1 248 ? -37.324 -28.733 40.371 1.00 52.59 248 GLU A C 1
ATOM 2004 O O . GLU A 1 248 ? -38.131 -29.526 40.848 1.00 52.59 248 GLU A O 1
ATOM 2009 N N . GLU A 1 249 ? -36.915 -28.860 39.106 1.00 49.81 249 GLU A N 1
ATOM 2010 C CA . GLU A 1 249 ? -37.365 -29.931 38.202 1.00 49.81 249 GLU A CA 1
ATOM 2011 C C . GLU A 1 249 ? -36.876 -31.314 38.659 1.00 49.81 249 GLU A C 1
ATOM 2013 O O . GLU A 1 249 ? -37.610 -32.304 38.573 1.00 49.81 249 GLU A O 1
ATOM 2018 N N . ARG A 1 250 ? -35.661 -31.398 39.222 1.00 49.25 250 ARG A N 1
ATOM 2019 C CA 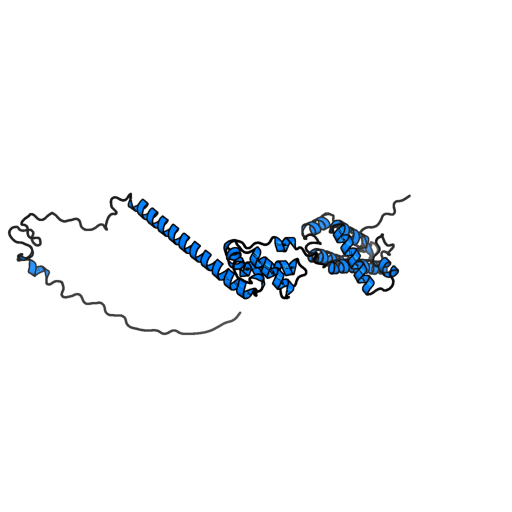. ARG A 1 250 ? -35.131 -32.638 39.821 1.00 49.25 250 ARG A CA 1
ATOM 2020 C C . ARG A 1 250 ? -35.690 -32.895 41.234 1.00 49.25 250 ARG A C 1
ATOM 2022 O O . ARG A 1 250 ? -35.713 -34.042 41.685 1.00 49.25 250 ARG A O 1
ATOM 20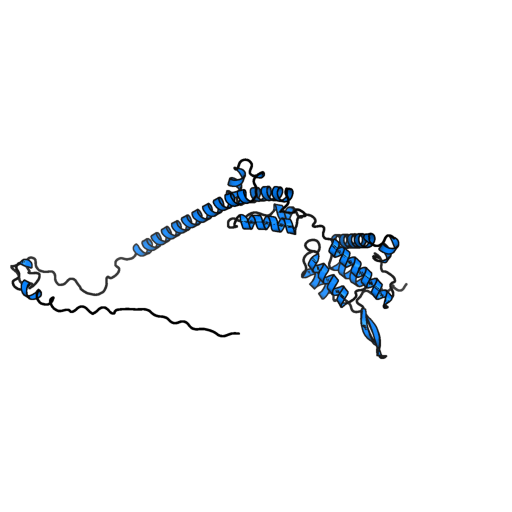29 N N . GLY A 1 251 ? -36.188 -31.853 41.903 1.00 46.12 251 GLY A N 1
ATOM 2030 C CA . GLY A 1 251 ? -36.815 -31.882 43.229 1.00 46.12 251 GLY A CA 1
ATOM 2031 C C . GLY A 1 251 ? -38.332 -32.115 43.216 1.00 46.12 251 GLY A C 1
ATOM 2032 O O . GLY A 1 251 ? -38.877 -32.626 44.191 1.00 46.12 251 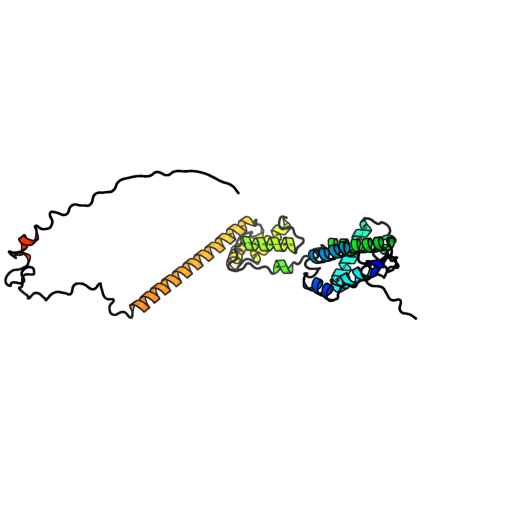GLY A O 1
ATOM 2033 N N . ALA A 1 252 ? -39.021 -31.836 42.106 1.00 48.00 252 ALA A N 1
ATOM 2034 C CA . ALA A 1 252 ? -40.469 -32.027 41.967 1.00 48.00 252 ALA A CA 1
ATOM 2035 C C . ALA A 1 252 ? -40.873 -33.455 41.541 1.00 48.00 252 ALA A C 1
ATOM 2037 O O . ALA A 1 252 ? -42.056 -33.801 41.551 1.00 48.00 252 ALA A O 1
ATOM 2038 N N . LYS A 1 253 ? -39.903 -34.328 41.228 1.00 48.09 253 LYS A N 1
ATOM 2039 C CA . LYS A 1 253 ? -40.118 -35.768 40.993 1.00 48.09 253 LYS A CA 1
ATOM 2040 C C . LYS A 1 253 ? -39.186 -36.660 41.813 1.00 48.09 253 LYS A C 1
ATOM 2042 O O . LYS A 1 253 ? -38.651 -37.632 41.299 1.00 48.09 253 LYS A O 1
ATOM 2047 N N . THR A 1 254 ? -39.026 -36.403 43.108 1.00 40.38 254 THR A N 1
ATOM 2048 C CA . THR A 1 254 ? -38.522 -37.436 44.029 1.00 40.38 254 THR A CA 1
ATOM 2049 C C . THR A 1 254 ? -39.309 -37.450 45.336 1.00 40.38 254 THR A C 1
ATOM 2051 O O . THR A 1 254 ? -38.950 -36.850 46.344 1.00 40.38 254 THR A O 1
ATOM 2054 N N . LYS A 1 255 ? -40.392 -38.240 45.343 1.00 47.91 255 LYS A N 1
ATOM 2055 C CA . LYS A 1 255 ? -40.806 -38.935 46.565 1.00 47.91 255 LYS A CA 1
ATOM 2056 C C . LYS A 1 255 ? -39.629 -39.814 47.004 1.00 47.91 255 LYS A C 1
ATOM 2058 O O . LYS A 1 255 ? -39.434 -40.876 46.431 1.00 47.91 255 LYS A O 1
ATOM 2063 N N . GLY A 1 256 ? -38.877 -39.356 48.003 1.00 43.03 256 GLY A N 1
ATOM 2064 C CA . GLY A 1 256 ? -37.884 -40.140 48.737 1.00 43.03 256 GLY A CA 1
ATOM 2065 C C . GLY A 1 256 ? -36.583 -40.411 47.981 1.00 43.03 256 GLY A C 1
ATOM 2066 O O . GLY A 1 256 ? -36.552 -41.188 47.034 1.00 43.03 256 GLY A O 1
ATOM 2067 N N . TRP A 1 257 ? -35.479 -39.854 48.479 1.00 32.34 257 TRP A N 1
ATOM 2068 C CA . TRP A 1 257 ? -34.183 -40.512 48.329 1.00 32.34 257 TRP A CA 1
ATOM 2069 C C . TRP A 1 257 ? -33.929 -41.395 49.557 1.00 32.34 257 TRP A C 1
ATOM 2071 O O . TRP A 1 257 ? -34.203 -40.956 50.680 1.00 32.34 257 TRP A O 1
ATOM 2081 N N . PRO A 1 258 ? -33.457 -42.641 49.374 1.00 41.12 258 PRO A N 1
ATOM 2082 C CA . PRO A 1 258 ? -33.221 -43.558 50.475 1.00 41.12 258 PRO A CA 1
ATOM 2083 C C . PRO A 1 258 ? -32.031 -43.050 51.285 1.00 41.12 258 PRO A C 1
ATOM 2085 O O . PRO A 1 258 ? -30.934 -42.875 50.758 1.00 41.12 258 PRO A O 1
ATOM 2088 N N . GLY A 1 259 ? -32.249 -42.827 52.580 1.00 44.97 259 GLY A N 1
ATOM 2089 C CA . GLY A 1 259 ? -31.144 -42.709 53.522 1.00 44.97 259 GLY A CA 1
ATOM 2090 C C . GLY A 1 259 ? -30.289 -43.989 53.529 1.00 44.97 259 GLY A C 1
ATOM 2091 O O . GLY A 1 259 ? -30.748 -45.037 53.063 1.00 44.97 259 GLY A O 1
ATOM 2092 N N . PRO A 1 260 ? -29.060 -43.929 54.069 1.00 47.09 260 PRO A N 1
ATOM 2093 C CA . PRO A 1 260 ? -28.140 -45.064 54.114 1.00 47.09 260 PRO A CA 1
ATOM 2094 C C . PRO A 1 260 ? -28.818 -46.312 54.711 1.00 47.09 260 PRO A C 1
ATOM 2096 O O . PRO A 1 260 ? -29.548 -46.187 55.702 1.00 47.09 260 PRO A O 1
ATOM 2099 N N . PRO A 1 261 ? -28.607 -47.518 54.155 1.00 47.56 261 PRO A N 1
ATOM 2100 C CA . PRO A 1 261 ? -29.295 -48.709 54.626 1.00 47.56 261 PRO A CA 1
ATOM 2101 C C . PRO A 1 261 ? -28.694 -49.138 55.967 1.00 47.56 261 PRO A C 1
ATOM 2103 O O . PRO A 1 261 ? -27.601 -49.694 56.016 1.00 47.56 261 PRO A O 1
ATOM 2106 N N . GLY A 1 262 ? -29.398 -48.890 57.075 1.00 42.72 262 GLY A N 1
ATOM 2107 C CA . GLY A 1 262 ? -28.984 -49.474 58.352 1.00 42.72 262 GLY A CA 1
ATOM 2108 C C . GLY A 1 262 ? -29.533 -48.828 59.616 1.00 42.72 262 GLY A C 1
ATOM 2109 O O . GLY A 1 262 ? -28.811 -48.108 60.296 1.00 42.72 262 GLY A O 1
ATOM 2110 N N . LYS A 1 263 ? -30.780 -49.176 59.958 1.00 40.38 263 LYS A N 1
ATOM 2111 C CA . LYS A 1 263 ? -31.313 -49.525 61.298 1.00 40.38 263 LYS A CA 1
ATOM 2112 C C . LYS A 1 263 ? -32.777 -49.108 61.368 1.00 40.38 263 LYS A C 1
ATOM 2114 O O . LYS A 1 263 ? -33.123 -47.979 61.706 1.00 40.38 263 LYS A O 1
ATOM 2119 N N . GLY A 1 264 ? -33.634 -50.060 61.006 1.00 37.53 264 GLY A N 1
ATOM 2120 C CA . GLY A 1 264 ? -35.075 -49.944 61.157 1.00 37.53 264 GLY A CA 1
ATOM 2121 C C . GLY A 1 264 ? -35.455 -49.554 62.584 1.00 37.53 264 GLY A C 1
ATOM 2122 O O . GLY A 1 264 ? -34.798 -49.939 63.554 1.00 37.53 264 GLY A O 1
ATOM 2123 N N . ARG A 1 265 ? -36.539 -48.782 62.697 1.00 42.81 265 ARG A N 1
ATOM 2124 C CA . ARG A 1 265 ? -37.240 -48.569 63.963 1.00 42.81 265 ARG A CA 1
ATOM 2125 C C . ARG A 1 265 ? -37.536 -49.945 64.559 1.00 42.81 265 ARG A C 1
ATOM 2127 O O . ARG A 1 265 ? -38.305 -50.708 63.982 1.00 42.81 265 ARG A O 1
ATOM 2134 N N . GLY A 1 266 ? -36.890 -50.258 65.681 1.00 53.56 266 GLY A N 1
ATOM 2135 C CA . GLY A 1 266 ? -37.202 -51.449 66.462 1.00 53.56 266 GLY A CA 1
ATOM 2136 C C . GLY A 1 266 ? -38.671 -51.454 66.913 1.00 53.56 266 GLY A C 1
ATOM 2137 O O . GLY A 1 266 ? -39.352 -50.428 66.796 1.00 53.56 266 GLY A O 1
ATOM 2138 N N . PRO A 1 267 ? -39.172 -52.595 67.421 1.00 52.97 267 PRO A N 1
ATOM 2139 C CA . PRO A 1 267 ? -40.572 -52.750 67.806 1.00 52.97 267 PRO A CA 1
ATOM 2140 C C . PRO A 1 267 ? -41.012 -51.619 68.739 1.00 52.97 267 PRO A C 1
ATOM 2142 O O . PRO A 1 267 ? -40.285 -51.269 69.672 1.00 52.97 267 PRO A O 1
ATOM 2145 N N . ARG A 1 268 ? -42.183 -51.031 68.465 1.00 58.66 268 ARG A N 1
ATOM 2146 C CA . ARG A 1 268 ? -42.766 -49.970 69.295 1.00 58.66 268 ARG A CA 1
ATOM 2147 C C . ARG A 1 268 ? -42.907 -50.496 70.727 1.00 58.66 268 ARG A C 1
ATOM 2149 O O . ARG A 1 268 ? -43.557 -51.514 70.933 1.00 58.66 268 ARG A O 1
ATOM 2156 N N . LEU A 1 269 ? -42.288 -49.811 71.685 1.00 62.88 269 LEU A N 1
ATOM 2157 C CA . LEU A 1 269 ? -42.457 -50.095 73.110 1.00 62.88 269 LEU A CA 1
ATOM 2158 C C . LEU A 1 269 ? -43.932 -49.893 73.490 1.00 62.88 269 LEU A C 1
ATOM 2160 O O . LEU A 1 269 ? -44.551 -48.914 73.059 1.00 62.88 269 LEU A O 1
ATOM 2164 N N . GLY A 1 270 ? -44.492 -50.822 74.269 1.00 63.44 270 GLY A N 1
ATOM 2165 C CA . GLY A 1 270 ? -45.825 -50.682 74.855 1.00 63.44 270 GLY A CA 1
ATOM 2166 C C . GLY A 1 270 ? -45.905 -49.464 75.780 1.00 63.44 270 GLY A C 1
ATOM 2167 O O . GLY A 1 270 ? -44.884 -48.980 76.270 1.00 63.44 270 GLY A O 1
ATOM 2168 N N . ARG A 1 271 ? -47.120 -48.955 76.029 1.00 66.44 271 ARG A N 1
ATOM 2169 C CA . ARG A 1 271 ? -47.352 -47.673 76.730 1.00 66.44 271 ARG A CA 1
ATOM 2170 C C . ARG A 1 271 ? -46.702 -47.603 78.127 1.00 66.44 271 ARG A C 1
ATOM 2172 O O . ARG A 1 271 ? -46.417 -46.500 78.571 1.00 66.44 271 ARG A O 1
ATOM 2179 N N . ASN A 1 272 ? -46.395 -48.751 78.744 1.00 68.00 272 ASN A N 1
ATOM 2180 C CA . ASN A 1 272 ? -45.777 -48.864 80.071 1.00 68.00 272 ASN A CA 1
ATOM 2181 C C . ASN A 1 272 ? -44.485 -49.711 80.093 1.00 68.00 272 ASN A C 1
ATOM 2183 O O . ASN A 1 272 ? -44.115 -50.206 81.156 1.00 68.00 272 ASN A O 1
ATOM 2187 N N . GLN A 1 273 ? -43.809 -49.907 78.952 1.00 77.19 273 GLN A N 1
ATOM 2188 C CA . GLN A 1 273 ? -42.596 -50.735 78.860 1.00 77.19 273 GLN A CA 1
ATOM 2189 C C . GLN A 1 273 ? -41.307 -49.918 79.000 1.00 77.19 273 GLN A C 1
ATOM 2191 O O . GLN A 1 273 ? -41.090 -48.920 78.307 1.00 77.19 273 GLN A O 1
ATOM 2196 N N . CYS A 1 274 ? -40.398 -50.391 79.851 1.00 77.62 274 CYS A N 1
ATOM 2197 C CA . CYS A 1 274 ? -39.091 -49.786 80.058 1.00 77.62 274 CYS A CA 1
ATOM 2198 C C . CYS A 1 274 ? -38.242 -49.831 78.779 1.00 77.62 274 CYS A C 1
ATOM 2200 O O . CYS A 1 274 ? -37.976 -50.891 78.221 1.00 77.62 274 CYS A O 1
ATOM 2202 N N . ALA A 1 275 ? -37.704 -48.691 78.341 1.00 72.31 275 ALA A N 1
ATOM 2203 C CA . ALA A 1 275 ? -36.903 -48.628 77.114 1.00 72.31 275 ALA A CA 1
ATOM 2204 C C . ALA A 1 275 ? -35.529 -49.339 77.190 1.00 72.31 275 ALA A C 1
ATOM 2206 O O . ALA A 1 275 ? -34.831 -49.390 76.180 1.00 72.31 275 ALA A O 1
ATOM 2207 N N . ILE A 1 276 ? -35.120 -49.848 78.364 1.00 74.88 276 ILE A N 1
ATOM 2208 C CA . ILE A 1 276 ? -33.856 -50.583 78.560 1.00 74.88 276 ILE A CA 1
ATOM 2209 C C . ILE A 1 276 ? -34.105 -52.095 78.610 1.00 74.88 276 ILE A C 1
ATOM 2211 O O . ILE A 1 276 ? -33.541 -52.822 77.798 1.00 74.88 276 ILE A O 1
ATOM 2215 N N . CYS A 1 277 ? -34.944 -52.579 79.532 1.00 78.81 277 CYS A N 1
ATOM 2216 C CA . CYS A 1 277 ? -35.202 -54.018 79.698 1.00 78.81 277 CYS A CA 1
ATOM 2217 C C . CYS A 1 277 ? -36.499 -54.514 79.039 1.00 78.81 277 CYS A C 1
ATOM 2219 O O . CYS A 1 277 ? -36.696 -55.721 78.966 1.00 78.81 277 CYS A O 1
ATOM 2221 N N . LYS A 1 278 ? -37.354 -53.610 78.539 1.00 78.56 278 LYS A N 1
ATOM 2222 C CA . LYS A 1 278 ? -38.671 -53.876 77.924 1.00 78.56 278 LYS A CA 1
ATOM 2223 C C . LYS A 1 278 ? -39.734 -54.489 78.848 1.00 78.56 278 LYS A C 1
ATOM 2225 O O . LYS A 1 278 ? -40.813 -54.816 78.370 1.00 78.56 278 LYS A O 1
ATOM 2230 N N . GLU A 1 279 ? -39.465 -54.592 80.148 1.00 76.31 279 GLU A N 1
ATOM 2231 C CA . GLU A 1 279 ? -40.440 -55.014 81.164 1.00 76.31 279 GLU A CA 1
ATOM 2232 C C . GLU A 1 279 ? -41.400 -53.863 81.517 1.00 76.31 279 GLU A C 1
ATOM 2234 O O . GLU A 1 279 ? -41.049 -52.687 81.379 1.00 76.31 279 GLU A O 1
ATOM 2239 N N . GLU A 1 280 ? -42.618 -54.192 81.949 1.00 78.81 280 GLU A N 1
ATOM 2240 C CA . GLU A 1 280 ? -43.650 -53.209 82.300 1.00 78.81 280 GLU A CA 1
ATOM 2241 C C . GLU A 1 280 ? -43.567 -52.770 83.769 1.00 78.81 280 GLU A C 1
ATOM 2243 O O . GLU A 1 280 ? -43.109 -53.522 84.626 1.00 78.81 280 GLU A O 1
ATOM 2248 N N . GLY A 1 281 ? -44.012 -51.545 84.069 1.00 75.50 281 GLY A N 1
ATOM 2249 C CA . GLY A 1 281 ? -44.161 -51.049 85.448 1.00 75.50 281 GLY A CA 1
ATOM 2250 C C . GLY A 1 281 ? -43.091 -50.066 85.934 1.00 75.50 281 GLY A C 1
ATOM 2251 O O . GLY A 1 281 ? -43.208 -49.562 87.044 1.00 75.50 281 GLY A O 1
ATOM 2252 N N . HIS A 1 282 ? -42.083 -49.746 85.117 1.00 79.25 282 HIS A N 1
ATOM 2253 C CA . HIS A 1 282 ? -41.107 -48.688 85.405 1.00 79.25 282 HIS A CA 1
ATOM 2254 C C . HIS A 1 282 ? -40.576 -48.047 84.115 1.00 79.25 282 HIS A C 1
ATOM 2256 O O . HIS A 1 282 ? -40.525 -48.683 83.058 1.00 79.25 282 HIS A O 1
ATOM 2262 N N . TRP A 1 283 ? -40.145 -46.786 84.186 1.00 77.81 283 TRP A N 1
ATOM 2263 C CA . TRP A 1 283 ? -39.580 -46.084 83.026 1.00 77.81 283 TRP A CA 1
ATOM 2264 C C . TRP A 1 283 ? -38.057 -46.234 82.949 1.00 77.81 283 TRP A C 1
ATOM 2266 O O . TRP A 1 283 ? -37.389 -46.644 83.897 1.00 77.81 283 TRP A O 1
ATOM 2276 N N . LYS A 1 284 ? -37.467 -45.850 81.807 1.00 77.69 284 LYS A N 1
ATOM 2277 C CA . LYS A 1 284 ? -36.013 -45.926 81.541 1.00 77.69 284 LYS A CA 1
ATOM 2278 C C . LYS A 1 284 ? -35.144 -45.405 82.695 1.00 77.69 284 LYS A C 1
ATOM 2280 O O . LYS A 1 284 ? -34.058 -45.932 82.923 1.00 77.69 284 LYS A O 1
ATOM 2285 N N . ASN A 1 285 ? -35.594 -44.360 83.382 1.00 69.19 285 ASN A N 1
ATOM 2286 C CA . ASN A 1 285 ? -34.823 -43.680 84.423 1.00 69.19 285 ASN A CA 1
ATOM 2287 C C . ASN A 1 285 ? -34.855 -44.403 85.778 1.00 69.19 285 ASN A C 1
ATOM 2289 O O . ASN A 1 285 ? -33.986 -44.155 86.606 1.00 69.19 285 ASN A O 1
ATOM 2293 N N . GLU A 1 286 ? -35.788 -45.334 85.953 1.00 72.25 286 GLU A N 1
ATOM 2294 C CA . GLU A 1 286 ? -36.009 -46.122 87.171 1.00 72.25 286 GLU A CA 1
ATOM 2295 C C . GLU A 1 286 ? -35.541 -47.575 86.997 1.00 72.25 286 GLU A C 1
ATOM 2297 O O . GLU A 1 286 ? -35.666 -48.394 87.902 1.00 72.25 286 GLU A O 1
ATOM 2302 N N . CYS A 1 287 ? -34.987 -47.913 85.826 1.00 76.00 287 CYS A N 1
ATOM 2303 C CA . CYS A 1 287 ? -34.592 -49.277 85.506 1.00 76.00 287 CYS A CA 1
ATOM 2304 C C . CYS A 1 287 ? -33.385 -49.731 86.347 1.00 76.00 287 CYS A C 1
ATOM 2306 O O . CYS A 1 287 ? -32.303 -49.144 86.210 1.00 76.00 287 CYS A O 1
ATOM 2308 N N . PRO A 1 288 ? -33.495 -50.831 87.117 1.00 72.44 288 PRO A N 1
ATOM 2309 C CA . PRO A 1 288 ? -32.386 -51.367 87.912 1.00 72.44 288 PRO A CA 1
ATOM 2310 C C . PRO A 1 288 ? -31.156 -51.726 87.062 1.00 72.44 288 PRO A C 1
ATOM 2312 O O . PRO A 1 288 ? -30.022 -51.630 87.525 1.00 72.44 288 PRO A O 1
ATOM 2315 N N . ARG A 1 289 ? -31.362 -52.073 85.779 1.00 70.06 289 ARG A N 1
ATOM 2316 C CA . ARG A 1 289 ? -30.288 -52.426 84.830 1.00 70.06 289 ARG A CA 1
ATOM 2317 C C . ARG A 1 289 ? -29.553 -51.214 84.236 1.00 70.06 289 ARG A C 1
ATOM 2319 O O . ARG A 1 289 ? -28.605 -51.392 83.477 1.00 70.06 289 ARG A O 1
ATOM 2326 N N . ARG A 1 290 ? -29.939 -49.977 84.577 1.00 65.81 290 ARG A N 1
ATOM 2327 C CA . ARG A 1 290 ? -29.360 -48.749 83.996 1.00 65.81 290 ARG A CA 1
ATOM 2328 C C . ARG A 1 290 ? -27.884 -48.533 84.357 1.00 65.81 290 ARG A C 1
ATOM 2330 O O . ARG A 1 290 ? -27.164 -47.937 83.564 1.00 65.81 290 ARG A O 1
ATOM 2337 N N . ARG A 1 291 ? -27.421 -49.014 85.519 1.00 56.66 291 ARG A N 1
ATOM 2338 C CA . ARG A 1 291 ? -26.022 -48.838 85.967 1.00 56.66 291 ARG A CA 1
ATOM 2339 C C . ARG A 1 291 ? -25.025 -49.824 85.338 1.00 56.66 291 ARG A C 1
ATOM 2341 O O . ARG A 1 291 ? -23.840 -49.528 85.347 1.00 56.66 291 ARG A O 1
ATOM 2348 N N . ALA A 1 292 ? -25.481 -50.919 84.724 1.00 56.44 292 ALA A N 1
ATOM 2349 C CA . ALA A 1 292 ? -24.593 -51.928 84.129 1.00 56.44 292 ALA A CA 1
ATOM 2350 C C . ALA A 1 292 ? -23.999 -51.527 82.757 1.00 56.44 292 ALA A C 1
ATOM 2352 O O . ALA A 1 292 ? -23.029 -52.126 82.318 1.00 56.44 292 ALA A O 1
ATOM 2353 N N . MET A 1 293 ? -24.535 -50.499 82.081 1.00 49.97 293 MET A N 1
ATOM 2354 C CA . MET A 1 293 ? -24.005 -49.998 80.794 1.00 49.97 293 MET A CA 1
ATOM 2355 C C . MET A 1 293 ? -22.956 -48.875 80.936 1.00 49.97 293 MET A C 1
ATOM 2357 O O . MET A 1 293 ? -22.501 -48.332 79.933 1.00 49.97 293 MET A O 1
ATOM 2361 N N . GLY A 1 294 ? -22.595 -48.479 82.163 1.00 47.06 294 GLY A N 1
ATOM 2362 C CA . GLY A 1 294 ? -21.701 -47.342 82.423 1.00 47.06 294 GLY A CA 1
ATOM 2363 C C . GLY A 1 294 ? -20.201 -47.661 82.494 1.00 47.06 294 GLY A C 1
ATOM 2364 O O . GLY A 1 294 ? -19.409 -46.727 82.589 1.00 47.06 294 GLY A O 1
ATOM 2365 N N . GLU A 1 295 ? -19.792 -48.934 82.462 1.00 43.06 295 GLU A N 1
ATOM 2366 C CA . GLU A 1 295 ? -18.399 -49.332 82.750 1.00 43.06 295 GLU A CA 1
ATOM 2367 C C . GLU A 1 295 ? -17.523 -49.646 81.519 1.00 43.06 295 GLU A C 1
ATOM 2369 O O . GLU A 1 295 ? -16.304 -49.697 81.652 1.00 43.06 295 GLU A O 1
ATOM 2374 N N . GLU A 1 296 ? -18.066 -49.733 80.299 1.00 43.94 296 GLU A N 1
ATOM 2375 C CA . GLU A 1 296 ? -17.264 -50.059 79.096 1.00 43.94 296 GLU A CA 1
ATOM 2376 C C . GLU A 1 296 ? -16.512 -48.869 78.457 1.00 43.94 296 GLU A C 1
ATOM 2378 O O . GLU A 1 296 ? -15.734 -49.050 77.522 1.00 43.94 296 GLU A O 1
ATOM 2383 N N . HIS A 1 297 ? -16.672 -47.643 78.967 1.00 44.41 297 HIS A N 1
ATOM 2384 C CA . HIS A 1 297 ? -16.063 -46.431 78.388 1.00 44.41 297 HIS A CA 1
ATOM 2385 C C . HIS A 1 297 ? -14.780 -45.942 79.096 1.00 44.41 297 HIS A C 1
ATOM 2387 O O . HIS A 1 297 ? -14.439 -44.766 78.986 1.00 44.41 297 HIS A O 1
ATOM 2393 N N . LYS A 1 298 ? -14.045 -46.807 79.817 1.00 40.91 298 LYS A N 1
ATOM 2394 C CA . LYS A 1 298 ? -12.805 -46.414 80.533 1.00 40.91 298 LYS A CA 1
ATOM 2395 C C . LYS A 1 298 ? -11.469 -46.869 79.933 1.00 40.91 298 LYS A C 1
ATOM 2397 O O . LYS A 1 298 ? -10.442 -46.408 80.416 1.00 40.91 298 LYS A O 1
ATOM 2402 N N . TYR A 1 299 ? -11.433 -47.656 78.855 1.00 42.00 299 TYR A N 1
ATOM 2403 C CA . TYR A 1 299 ? -10.159 -48.031 78.218 1.00 42.00 299 TYR A CA 1
ATOM 2404 C C . TYR A 1 299 ? -10.245 -48.048 76.686 1.00 42.00 299 TYR A C 1
ATOM 2406 O O . TYR A 1 299 ? -10.421 -49.090 76.062 1.00 42.00 299 TYR A O 1
ATOM 2414 N N . ARG A 1 300 ? -10.065 -46.882 76.057 1.00 38.09 300 ARG A N 1
ATOM 2415 C CA . ARG A 1 300 ? -9.449 -46.808 74.723 1.00 38.09 300 ARG A CA 1
ATOM 2416 C C . ARG A 1 300 ? -8.355 -45.749 74.752 1.00 38.09 300 ARG A C 1
ATOM 2418 O O . ARG A 1 300 ? -8.628 -44.565 74.916 1.00 38.09 300 ARG A O 1
ATOM 2425 N N . THR A 1 301 ? -7.120 -46.217 74.645 1.00 41.25 301 THR A N 1
ATOM 2426 C CA . THR A 1 301 ? -5.903 -45.424 74.467 1.00 41.25 301 THR A CA 1
ATOM 2427 C C . THR A 1 301 ? -5.969 -44.627 73.156 1.00 41.25 301 THR A C 1
ATOM 2429 O O . THR A 1 301 ? -6.391 -45.178 72.136 1.00 41.25 301 THR A O 1
ATOM 2432 N N . PRO A 1 302 ? -5.566 -43.344 73.142 1.00 49.41 302 PRO A N 1
ATOM 2433 C CA . PRO A 1 302 ? -5.443 -42.577 71.906 1.00 49.41 302 PRO A CA 1
ATOM 2434 C C . PRO A 1 302 ? -4.171 -42.990 71.134 1.00 49.41 302 PRO A C 1
ATOM 2436 O O . PRO A 1 302 ? -3.160 -43.301 71.769 1.00 49.41 302 PRO A O 1
ATOM 2439 N N . PRO A 1 303 ? -4.170 -42.984 69.785 1.00 44.84 303 PRO A N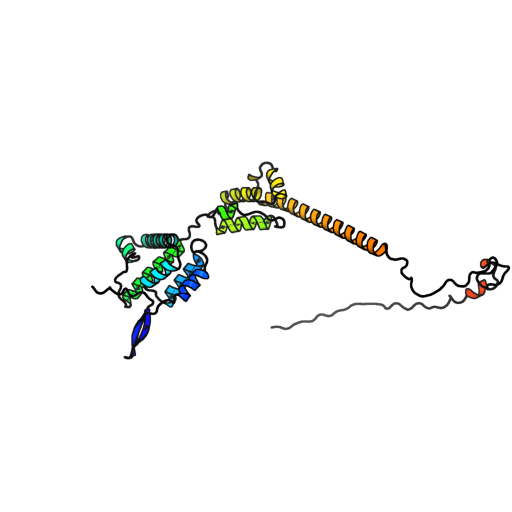 1
ATOM 2440 C CA . PRO A 1 303 ? -2.943 -43.161 69.011 1.00 44.84 303 PRO A CA 1
ATOM 2441 C C . PRO A 1 303 ? -2.003 -41.959 69.191 1.00 44.84 303 PRO A C 1
ATOM 2443 O O . PRO A 1 303 ? -2.455 -40.815 69.248 1.00 44.84 303 PRO A O 1
ATOM 2446 N N . LEU A 1 304 ? -0.698 -42.234 69.276 1.00 45.06 304 LEU A N 1
ATOM 2447 C CA . LEU A 1 304 ? 0.371 -41.242 69.444 1.00 45.06 304 LEU A CA 1
ATOM 2448 C C . LEU A 1 304 ? 0.511 -40.296 68.228 1.00 45.06 304 LEU A C 1
ATOM 2450 O O . LEU A 1 304 ? 0.232 -40.713 67.102 1.00 45.06 304 LEU A O 1
ATOM 2454 N N . PRO A 1 305 ? 1.010 -39.056 68.420 1.00 41.06 305 PRO A N 1
ATOM 2455 C CA . PRO A 1 305 ? 1.306 -38.128 67.332 1.00 41.06 305 PRO A CA 1
ATOM 2456 C C . PRO A 1 305 ? 2.664 -38.442 66.688 1.00 41.06 305 PRO A C 1
ATOM 2458 O O . PRO A 1 305 ? 3.663 -38.604 67.389 1.00 41.06 305 PRO A O 1
ATOM 2461 N N . VAL A 1 306 ? 2.724 -38.471 65.354 1.00 44.41 306 VAL A N 1
ATOM 2462 C CA . VAL A 1 306 ? 3.997 -38.531 64.619 1.00 44.41 306 VAL A CA 1
ATOM 2463 C C . VAL A 1 306 ? 4.536 -37.108 64.448 1.00 44.41 306 VAL A C 1
ATOM 2465 O O . VAL A 1 306 ? 3.855 -36.236 63.909 1.00 44.41 306 VAL A O 1
ATOM 2468 N N . LEU A 1 307 ? 5.751 -36.883 64.950 1.00 35.22 307 LEU A N 1
ATOM 2469 C CA . LEU A 1 307 ? 6.485 -35.620 64.930 1.00 35.22 307 LEU A CA 1
ATOM 2470 C C . LEU A 1 307 ? 7.462 -35.535 63.738 1.00 35.22 307 LEU A C 1
ATOM 2472 O O . LEU A 1 307 ? 8.192 -36.479 63.465 1.00 35.22 307 LEU A O 1
ATOM 2476 N N . TYR A 1 308 ? 7.513 -34.326 63.167 1.00 31.70 308 TYR A N 1
ATOM 2477 C CA . TYR A 1 308 ? 8.674 -33.554 62.683 1.00 31.70 308 TYR A CA 1
ATOM 2478 C C . TYR A 1 308 ? 9.433 -33.875 61.365 1.00 31.70 308 TYR A C 1
ATOM 2480 O O . TYR A 1 308 ? 10.113 -34.881 61.218 1.00 31.70 308 TYR A O 1
ATOM 2488 N N . ASN A 1 309 ? 9.444 -32.820 60.529 1.00 36.22 309 ASN A N 1
ATOM 2489 C CA . ASN A 1 309 ? 10.584 -32.117 59.907 1.00 36.22 309 ASN A CA 1
ATOM 2490 C C . ASN A 1 309 ? 11.279 -32.558 58.598 1.00 36.22 309 ASN A C 1
ATOM 2492 O O . ASN A 1 309 ? 12.057 -33.498 58.545 1.00 36.22 309 ASN A O 1
ATOM 2496 N N . SER A 1 310 ? 11.072 -31.698 57.585 1.00 39.47 310 SER A N 1
ATOM 2497 C CA . SER A 1 310 ? 12.049 -30.931 56.776 1.00 39.47 310 SER A CA 1
ATOM 2498 C C . SER A 1 310 ? 13.504 -31.412 56.613 1.00 39.47 310 SER A C 1
ATOM 2500 O O . SER A 1 310 ? 14.264 -31.367 57.575 1.00 39.47 310 SER A O 1
ATOM 2502 N N . ALA A 1 311 ? 13.929 -31.619 55.357 1.00 34.09 311 ALA A N 1
ATOM 2503 C CA . ALA A 1 311 ? 15.098 -30.985 54.708 1.00 34.09 311 ALA A CA 1
ATOM 2504 C C . ALA A 1 311 ? 15.196 -31.434 53.227 1.00 34.09 311 ALA A C 1
ATOM 2506 O O . ALA A 1 311 ? 14.904 -32.586 52.919 1.00 34.09 311 ALA A O 1
ATOM 2507 N N . GLY A 1 312 ? 15.584 -30.526 52.318 1.00 35.91 312 GLY A N 1
ATOM 2508 C CA . GLY A 1 312 ? 15.935 -30.839 50.919 1.00 35.91 312 GLY A CA 1
ATOM 2509 C C . GLY A 1 312 ? 17.280 -31.575 50.788 1.00 35.91 312 GLY A C 1
ATOM 2510 O O . GLY A 1 312 ? 17.918 -31.860 51.803 1.00 35.91 312 GLY A O 1
ATOM 2511 N N . PRO A 1 313 ? 17.746 -31.854 49.555 1.00 42.50 313 PRO A N 1
ATOM 2512 C CA . PRO A 1 313 ? 18.777 -30.964 49.013 1.00 42.50 313 PRO A CA 1
ATOM 2513 C C . PRO A 1 313 ? 18.748 -30.722 47.487 1.00 42.50 313 PRO A C 1
ATOM 2515 O O . PRO A 1 313 ? 18.125 -31.423 46.696 1.00 42.50 313 PRO A O 1
ATOM 2518 N N . SER A 1 314 ? 19.484 -29.666 47.151 1.00 34.94 314 SER A N 1
ATOM 2519 C CA . SER A 1 314 ? 20.045 -29.169 45.889 1.00 34.94 314 SER A CA 1
ATOM 2520 C C . SER A 1 314 ? 20.887 -30.161 45.067 1.00 34.94 314 SER A C 1
ATOM 2522 O O . SER A 1 314 ? 21.530 -31.026 45.656 1.00 34.94 314 SER A O 1
ATOM 2524 N N . GLY A 1 315 ? 21.039 -29.899 43.754 1.00 34.47 315 GLY A N 1
ATOM 2525 C CA . GLY A 1 315 ? 22.282 -30.217 43.018 1.00 34.47 315 GLY A CA 1
ATOM 2526 C C . GLY A 1 315 ? 22.189 -30.485 41.502 1.00 34.47 315 GLY A C 1
ATOM 2527 O O . GLY A 1 315 ? 22.002 -31.624 41.110 1.00 34.47 315 GLY A O 1
ATOM 2528 N N . GLU A 1 316 ? 22.368 -29.424 40.702 1.00 36.72 316 GLU A N 1
ATOM 2529 C CA . GLU A 1 316 ? 23.178 -29.283 39.459 1.00 36.72 316 GLU A CA 1
ATOM 2530 C C . GLU A 1 316 ? 23.101 -30.247 38.236 1.00 36.72 316 GLU A C 1
ATOM 2532 O O . GLU A 1 316 ? 23.473 -31.409 38.300 1.00 36.72 316 GLU A O 1
ATOM 2537 N N . GLY A 1 317 ? 22.800 -29.656 37.059 1.00 33.84 317 GLY A N 1
ATOM 2538 C CA . GLY A 1 317 ? 23.748 -29.494 35.931 1.00 33.84 317 GLY A CA 1
ATOM 2539 C C . GLY A 1 317 ? 23.898 -30.589 34.853 1.00 33.84 317 GLY A C 1
ATOM 2540 O O . GLY A 1 317 ? 24.489 -31.630 35.114 1.00 33.84 317 GLY A O 1
ATOM 2541 N N . SER A 1 318 ? 23.534 -30.286 33.591 1.00 35.25 318 SER A N 1
ATOM 2542 C CA . SER A 1 318 ? 24.424 -30.400 32.403 1.00 35.25 318 SER A CA 1
ATOM 2543 C C . SER A 1 318 ? 23.737 -30.064 31.068 1.00 35.25 318 SER A C 1
ATOM 2545 O O . SER A 1 318 ? 22.551 -30.306 30.873 1.00 35.25 318 SER A O 1
ATOM 2547 N N . SER A 1 319 ? 24.551 -29.491 30.181 1.00 41.34 319 SER A N 1
ATOM 2548 C CA . SER A 1 319 ? 24.314 -28.921 28.851 1.00 41.34 319 SER A CA 1
ATOM 2549 C C . SER A 1 319 ? 23.690 -29.835 27.789 1.00 41.34 319 SER A C 1
ATOM 2551 O O . SER A 1 319 ? 24.012 -31.021 27.735 1.00 41.34 319 SER A O 1
ATOM 2553 N N . LEU A 1 320 ? 22.934 -29.223 26.867 1.00 43.69 320 LEU A N 1
ATOM 2554 C CA . LEU A 1 320 ? 23.152 -29.190 25.406 1.00 43.69 320 LEU A CA 1
ATOM 2555 C C . LEU A 1 320 ? 22.296 -28.072 24.793 1.00 43.69 320 LEU A C 1
ATOM 2557 O O . LEU A 1 320 ? 21.167 -27.862 25.288 1.00 43.69 320 LEU A O 1
#

InterPro domains:
  IPR001878 Zinc finger, CCHC-type [SM00343] (273-289)
  IPR003036 Core shell protein Gag P30 [PF02093] (31-225)
  IPR008919 Retrovirus capsid, N-terminal [G3DSA:1.10.375.10] (15-139)
  IPR008919 Retrovirus capsid, N-terminal [SSF47943] (16-136)
  IPR036875 Zinc finger, CCHC-type superfamily [SSF57756] (257-297)
  IPR050462 Retroviral Gag-Pol polyproteins [PTHR33166] (6-298)